Protein AF-A0A7S0AI93-F1 (afdb_monomer)

Sequence (235 aa):
GCPTPPTRGGGGIKTFVTVEIRLGNWVPNSTGWLLESADGRTIYAYRSTQAYGAEYLDRVVTETIAVDTDQSFRFVVLHDDALGFCCGWYGEGYYRVYQGRGTSGTVLVSGDGDFDTYTKEEVFSVGNPPPVPPAPTPIPPPVPPPGTPFISVVLELDFGPEHLAWGLKAADGTYVDYRPTNTFRDIPEGTITETVHLISDDDVLLPEYEFTMYNANGGWVGAYSVYMGAVNTGR

Radius of gyration: 21.51 Å; Cα contacts (8 Å, |Δi|>4): 501; chains: 1; bounding box: 49×47×72 Å

Mean predicted aligned error: 14.04 Å

Solvent-accessible surface area (backbone atoms only — not comparable to full-atom values): 13472 Å² total; per-residue (Å²): 131,83,81,77,76,80,77,75,77,77,76,66,65,69,41,40,35,13,42,38,37,32,31,9,60,77,58,25,43,28,38,20,34,39,35,26,36,61,84,70,83,46,76,71,47,76,40,56,30,72,68,28,51,79,91,36,46,63,30,76,48,76,48,70,43,74,40,67,54,44,41,49,30,32,40,35,42,36,26,78,48,47,52,35,46,12,54,87,93,34,40,87,11,28,38,38,32,16,46,30,77,49,83,85,38,57,75,67,47,72,50,68,18,65,36,91,34,42,61,50,79,49,77,44,67,41,79,76,44,70,78,76,70,77,78,72,73,82,69,76,75,77,80,74,61,92,82,62,55,32,33,26,43,37,37,38,38,38,100,38,29,32,26,39,22,38,38,34,22,38,77,89,67,50,71,77,45,73,42,56,58,52,71,37,54,90,52,74,65,42,79,49,75,47,78,47,77,53,86,74,64,101,56,98,61,83,74,60,66,50,77,46,81,42,52,51,89,68,58,50,80,52,54,74,48,79,40,83,38,88,75,87,77,80,129

Nearest PDB structures (foldseek):
  5fui-assembly1_A  TM=5.263E-01  e=9.604E-01  Zobellia galactanivorans
  1uyy-assembly2_B  TM=4.000E-01  e=8.148E-01  Cellvibrio mixtus
  8vlv-assembly1_B  TM=2.941E-01  e=8.148E-01  Homo sapiens
  8vly-assembly1_A  TM=2.635E-01  e=2.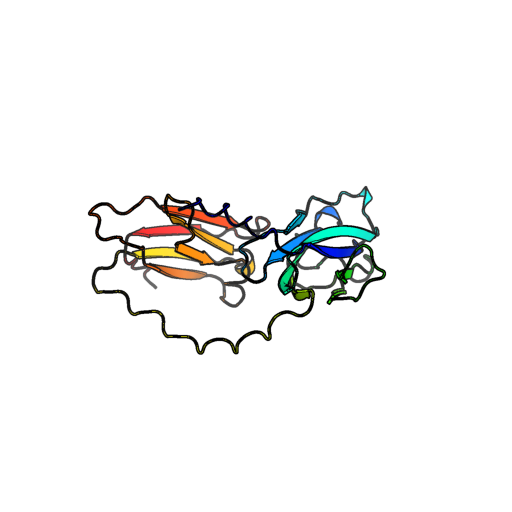721E+00  Homo sapiens

Foldseek 3Di:
DDDDPPDDDDPADKWKKKKKKFFWQPQQLQKWKWKAFPVRPGTQDTGASRNDDNVRHRHIDMDMTIDGAQGKMKMKMFGLALQFRDDDPGDWIKMWMATHPDDPHDTFDIDTRGGSGRMDMDMGHHHNHDPDPPDPPPDPPPDDPPPQKKKKKKKFFDPQQLQKKKFKAFPVRHTQDIDHRPNCVVPDGGIDIDIGGADDDVDPDRTDMDMDIGRHSVPTPIDIDMGIDDDCPDD

Structure (mmCIF, N/CA/C/O backbone):
data_AF-A0A7S0AI93-F1
#
_entry.id   AF-A0A7S0AI93-F1
#
loop_
_atom_site.group_PDB
_atom_site.id
_atom_site.type_symbol
_atom_site.label_atom_id
_atom_site.label_alt_id
_atom_site.label_comp_id
_atom_site.label_asym_id
_atom_site.label_entity_id
_atom_site.label_seq_id
_atom_site.pdbx_PDB_ins_code
_atom_site.Cartn_x
_atom_site.Cartn_y
_atom_site.Cartn_z
_atom_site.occupancy
_atom_site.B_iso_or_equiv
_atom_site.auth_seq_id
_atom_site.auth_comp_id
_atom_site.auth_asym_id
_atom_site.auth_atom_id
_atom_site.pdbx_PDB_model_num
ATOM 1 N N . GLY A 1 1 ? 4.505 -22.586 49.238 1.00 51.78 1 GLY A N 1
ATOM 2 C CA . GLY A 1 1 ? 4.299 -22.924 47.820 1.00 51.78 1 GLY A CA 1
ATOM 3 C C . GLY A 1 1 ? 5.493 -22.428 47.046 1.00 51.78 1 GLY A C 1
ATOM 4 O O . GLY A 1 1 ? 5.925 -21.313 47.307 1.00 51.78 1 GLY A O 1
ATOM 5 N N . CYS A 1 2 ? 6.072 -23.256 46.180 1.00 41.66 2 CYS A N 1
ATOM 6 C CA . CYS A 1 2 ? 7.130 -22.798 45.282 1.00 41.66 2 CYS A CA 1
ATOM 7 C C . CYS A 1 2 ? 6.541 -21.797 44.275 1.00 41.66 2 CYS A C 1
ATOM 9 O O . CYS A 1 2 ? 5.465 -22.074 43.742 1.00 41.66 2 CYS A O 1
ATOM 11 N N . PRO A 1 3 ? 7.201 -20.655 44.017 1.00 55.69 3 PRO A N 1
ATOM 12 C CA . PRO A 1 3 ? 6.777 -19.742 42.967 1.00 55.69 3 PRO A CA 1
ATOM 13 C C . PRO A 1 3 ? 6.914 -20.436 41.609 1.00 55.69 3 PRO A C 1
ATOM 15 O O . PRO A 1 3 ? 7.951 -21.026 41.298 1.00 55.69 3 PRO A O 1
ATOM 18 N N . THR A 1 4 ? 5.847 -20.396 40.819 1.00 52.09 4 THR A N 1
ATOM 19 C CA . THR A 1 4 ? 5.846 -20.845 39.428 1.00 52.09 4 THR A CA 1
ATOM 20 C C . THR A 1 4 ? 6.847 -20.001 38.633 1.00 52.09 4 THR A C 1
ATOM 22 O O . THR A 1 4 ? 6.853 -18.776 38.785 1.00 52.09 4 THR A O 1
ATOM 25 N N . PRO A 1 5 ? 7.701 -20.607 37.789 1.00 50.03 5 PRO A N 1
ATOM 26 C CA . PRO A 1 5 ? 8.577 -19.847 36.909 1.00 50.03 5 PRO A CA 1
ATOM 27 C C . PRO A 1 5 ? 7.741 -18.962 35.977 1.00 50.03 5 PRO A C 1
ATOM 29 O O . PRO A 1 5 ? 6.668 -19.397 35.548 1.00 50.03 5 PRO A O 1
ATOM 32 N N . PRO A 1 6 ? 8.214 -17.755 35.625 1.00 50.12 6 PRO A N 1
ATOM 33 C CA . PRO A 1 6 ? 7.542 -16.930 34.636 1.00 50.12 6 PRO A CA 1
ATOM 34 C C . PRO A 1 6 ? 7.449 -17.702 33.318 1.00 50.12 6 PRO A C 1
ATOM 36 O O . PRO A 1 6 ? 8.454 -18.181 32.784 1.00 50.12 6 PRO A O 1
ATOM 39 N N . THR A 1 7 ? 6.225 -17.839 32.812 1.00 50.22 7 THR A N 1
ATOM 40 C CA . THR A 1 7 ? 5.941 -18.378 31.486 1.00 50.22 7 THR A CA 1
ATOM 41 C C . THR A 1 7 ? 6.748 -17.567 30.483 1.00 50.22 7 THR A C 1
ATOM 43 O O . THR A 1 7 ? 6.547 -16.362 30.337 1.00 50.22 7 THR A O 1
ATOM 46 N N . ARG A 1 8 ? 7.720 -18.214 29.839 1.00 44.16 8 ARG A N 1
ATOM 47 C CA . ARG A 1 8 ? 8.534 -17.621 28.779 1.00 44.16 8 ARG A CA 1
ATOM 48 C C . ARG A 1 8 ? 7.559 -17.135 27.705 1.00 44.16 8 ARG A C 1
ATOM 50 O O . ARG A 1 8 ? 6.921 -17.968 27.066 1.00 44.16 8 ARG A O 1
ATOM 57 N N . GLY A 1 9 ? 7.399 -15.816 27.572 1.00 43.38 9 GLY A N 1
ATOM 58 C CA . GLY A 1 9 ? 6.588 -15.208 26.520 1.00 43.38 9 GLY A CA 1
ATOM 59 C C . GLY A 1 9 ? 6.989 -15.832 25.191 1.00 43.38 9 GLY A C 1
ATOM 60 O O . GLY A 1 9 ? 8.170 -15.817 24.837 1.00 43.38 9 GLY A O 1
ATOM 61 N N . GLY A 1 10 ? 6.032 -16.497 24.548 1.00 45.47 10 GLY A N 1
ATOM 62 C CA . GLY A 1 10 ? 6.256 -17.257 23.332 1.00 45.47 10 GLY A CA 1
ATOM 63 C C . GLY A 1 10 ? 6.762 -16.327 22.244 1.00 45.47 10 GLY A C 1
ATOM 64 O O . GLY A 1 10 ? 5.982 -15.603 21.638 1.00 45.47 10 GLY A O 1
ATOM 65 N N . GLY A 1 11 ? 8.071 -16.348 21.996 1.00 52.56 11 GLY A N 1
ATOM 66 C CA . GLY A 1 11 ? 8.592 -15.924 20.709 1.00 52.56 11 GLY A CA 1
ATOM 67 C C . GLY A 1 11 ? 7.966 -16.855 19.686 1.00 52.56 11 GLY A C 1
ATOM 68 O O . GLY A 1 11 ? 8.295 -18.043 19.681 1.00 52.56 11 GLY A O 1
ATOM 69 N N . GLY A 1 12 ? 7.006 -16.337 18.917 1.00 63.78 12 GLY A N 1
ATOM 70 C CA . GLY A 1 12 ? 6.346 -17.076 17.850 1.00 63.78 12 GLY A CA 1
ATOM 71 C C . GLY A 1 12 ? 7.384 -17.777 16.979 1.00 63.78 12 GLY A C 1
ATOM 72 O O . GLY A 1 12 ? 8.513 -17.298 16.820 1.00 63.78 12 GLY A O 1
ATOM 73 N N . ILE A 1 13 ? 7.035 -18.955 16.466 1.00 68.31 13 ILE A N 1
ATOM 74 C CA . ILE A 1 13 ? 7.898 -19.654 15.518 1.00 68.31 13 ILE A CA 1
ATOM 75 C C . ILE A 1 13 ? 8.083 -18.715 14.325 1.00 68.31 13 ILE A C 1
ATOM 77 O O . ILE A 1 13 ? 7.130 -18.399 13.616 1.00 68.31 13 ILE A O 1
ATOM 81 N N . LYS A 1 14 ? 9.315 -18.243 14.132 1.00 84.19 14 LYS A N 1
ATOM 82 C CA . LYS A 1 14 ? 9.655 -17.380 13.006 1.00 84.19 14 LYS A CA 1
ATOM 83 C C . LYS A 1 14 ? 9.894 -18.234 11.772 1.00 84.19 14 LYS A C 1
ATOM 85 O O . LYS A 1 14 ? 10.643 -19.211 11.818 1.00 84.19 14 LYS A O 1
ATOM 90 N N . THR A 1 15 ? 9.293 -17.827 10.670 1.00 92.50 15 THR A N 1
ATOM 91 C CA . THR A 1 15 ? 9.559 -18.342 9.328 1.00 92.50 15 THR A CA 1
ATOM 92 C C . THR A 1 15 ? 10.155 -17.226 8.467 1.00 92.50 15 THR A C 1
ATOM 94 O O . THR A 1 15 ? 10.467 -16.144 8.967 1.00 92.50 15 THR A O 1
ATOM 97 N N . PHE A 1 16 ? 10.383 -17.497 7.185 1.00 95.12 16 PHE A N 1
ATOM 98 C CA . PHE A 1 16 ? 10.926 -16.525 6.243 1.00 95.12 16 PHE A CA 1
ATOM 99 C C . PHE A 1 16 ? 9.998 -16.349 5.054 1.00 95.12 16 PHE A C 1
ATOM 101 O O . PHE A 1 16 ? 9.390 -17.308 4.580 1.00 95.12 16 PHE A O 1
ATOM 108 N N . VAL A 1 17 ? 9.950 -15.123 4.560 1.00 97.06 17 VAL A N 1
ATOM 109 C CA . VAL A 1 17 ? 9.379 -14.759 3.270 1.00 97.06 17 VAL A CA 1
ATOM 110 C C . VAL A 1 17 ? 10.478 -14.083 2.466 1.00 97.06 17 VAL A C 1
ATOM 112 O O . VAL A 1 17 ? 11.281 -13.339 3.023 1.00 97.06 17 VAL A O 1
ATOM 115 N N . THR A 1 18 ? 10.539 -14.347 1.167 1.00 98.31 18 THR A N 1
ATOM 116 C CA . THR A 1 18 ? 11.475 -13.679 0.264 1.00 98.31 18 THR A CA 1
ATOM 117 C C . THR A 1 18 ? 10.713 -12.877 -0.776 1.00 98.31 18 THR A C 1
ATOM 119 O O . THR A 1 18 ? 9.924 -13.442 -1.524 1.00 98.31 18 THR A O 1
ATOM 122 N N . VAL A 1 19 ? 10.956 -11.573 -0.825 1.00 98.25 19 VAL A N 1
ATOM 123 C CA . VAL A 1 19 ? 10.444 -10.661 -1.850 1.00 98.25 19 VAL A CA 1
ATOM 124 C C . VAL A 1 19 ? 11.465 -10.598 -2.982 1.00 98.25 19 VAL A C 1
ATOM 126 O O . VAL A 1 19 ? 12.651 -10.397 -2.734 1.00 98.25 19 VAL A O 1
ATOM 129 N N . GLU A 1 20 ? 11.015 -10.778 -4.216 1.00 97.94 20 GLU A N 1
ATOM 130 C CA . GLU A 1 20 ? 11.776 -10.588 -5.449 1.00 97.94 20 GLU A CA 1
ATOM 131 C C . GLU A 1 20 ? 11.070 -9.523 -6.285 1.00 97.94 20 GLU A C 1
ATOM 133 O O . GLU A 1 20 ? 9.896 -9.682 -6.608 1.00 97.94 20 GLU A O 1
ATOM 138 N N . ILE A 1 21 ? 11.772 -8.456 -6.653 1.00 95.69 21 ILE A N 1
ATOM 139 C CA . ILE A 1 21 ? 11.240 -7.410 -7.530 1.00 95.69 21 ILE A CA 1
ATOM 140 C C . ILE A 1 21 ? 12.229 -7.185 -8.661 1.00 95.69 21 ILE A C 1
ATOM 142 O O . ILE A 1 21 ? 13.397 -6.889 -8.415 1.00 95.69 21 ILE A O 1
ATOM 146 N N . ARG A 1 22 ? 11.765 -7.316 -9.902 1.00 94.19 22 ARG A N 1
ATOM 147 C CA . ARG A 1 22 ? 12.485 -6.826 -11.073 1.00 94.19 22 ARG A CA 1
ATOM 148 C C . ARG A 1 22 ? 12.052 -5.396 -11.337 1.00 94.19 22 ARG A C 1
ATOM 150 O O . ARG A 1 22 ? 10.895 -5.159 -11.658 1.00 94.19 22 ARG A O 1
ATOM 157 N N . LEU A 1 23 ? 12.986 -4.471 -11.196 1.00 91.75 23 LEU A N 1
ATOM 158 C CA . LEU A 1 23 ? 12.766 -3.054 -11.448 1.00 91.75 23 LEU A CA 1
ATOM 159 C C . LEU A 1 23 ? 12.821 -2.778 -12.954 1.00 91.75 23 LEU A C 1
ATOM 161 O O . LEU A 1 23 ? 13.576 -3.431 -13.675 1.00 91.75 23 LEU A O 1
ATOM 165 N N . GLY A 1 24 ? 12.029 -1.814 -13.425 1.00 85.69 24 GLY A N 1
ATOM 166 C CA . GLY A 1 24 ? 12.037 -1.375 -14.820 1.00 85.69 24 GLY A CA 1
ATOM 167 C C . GLY A 1 24 ? 13.325 -0.646 -15.228 1.00 85.69 24 GLY A C 1
ATOM 168 O O . GLY A 1 24 ? 14.246 -0.437 -14.433 1.00 85.69 24 GLY A O 1
ATOM 169 N N . ASN A 1 25 ? 13.395 -0.233 -16.495 1.00 84.25 25 ASN A N 1
ATOM 170 C CA . ASN A 1 25 ? 14.555 0.458 -17.073 1.00 84.25 25 ASN A CA 1
ATOM 171 C C . ASN A 1 25 ? 14.410 1.994 -17.136 1.00 84.25 25 ASN A C 1
ATOM 173 O O . ASN A 1 25 ? 15.213 2.647 -17.805 1.00 84.25 25 ASN A O 1
ATOM 177 N N . TRP A 1 26 ? 13.395 2.561 -16.477 1.00 80.50 26 TRP A N 1
ATOM 178 C CA . TRP A 1 26 ? 13.055 3.982 -16.590 1.00 80.50 26 TRP A CA 1
ATOM 179 C C . TRP A 1 26 ? 13.279 4.749 -15.282 1.00 80.50 26 TRP A C 1
ATOM 181 O O . TRP A 1 26 ? 14.074 5.686 -15.262 1.00 80.50 26 TRP A O 1
ATOM 191 N N . VAL A 1 27 ? 12.648 4.325 -14.183 1.00 83.75 27 VAL A N 1
ATOM 192 C CA . VAL A 1 27 ? 12.674 5.047 -12.896 1.00 83.75 27 VAL A CA 1
ATOM 193 C C . VAL A 1 27 ? 12.623 4.085 -11.696 1.00 83.75 27 VAL A C 1
ATOM 195 O O . VAL A 1 27 ? 11.623 3.984 -10.998 1.00 83.75 27 VAL A O 1
ATOM 198 N N . PRO A 1 28 ? 13.698 3.335 -11.398 1.00 88.50 28 PRO A N 1
ATOM 199 C CA . PRO A 1 28 ? 13.710 2.440 -10.238 1.00 88.50 28 PRO A CA 1
ATOM 200 C C . PRO A 1 28 ? 13.469 3.198 -8.922 1.00 88.50 28 PRO A C 1
ATOM 202 O O . PRO A 1 28 ? 12.884 2.638 -8.000 1.00 88.50 28 PRO A O 1
ATOM 205 N N . ASN A 1 29 ? 13.836 4.485 -8.861 1.00 88.31 29 ASN A N 1
ATOM 206 C CA . ASN A 1 29 ? 13.685 5.365 -7.694 1.00 88.31 29 ASN A CA 1
ATOM 207 C C . ASN A 1 29 ? 12.252 5.853 -7.462 1.00 88.31 29 ASN A C 1
ATOM 209 O O . ASN A 1 29 ? 12.036 6.721 -6.612 1.00 88.31 29 ASN A O 1
ATOM 213 N N . SER A 1 30 ? 11.326 5.328 -8.253 1.00 89.19 30 SER A N 1
ATOM 214 C CA . SER A 1 30 ? 9.892 5.455 -8.088 1.00 89.19 30 SER A CA 1
ATOM 215 C C . SER A 1 30 ? 9.299 4.221 -7.424 1.00 89.19 30 SER A C 1
ATOM 217 O O . SER A 1 30 ? 8.203 4.293 -6.888 1.00 89.19 30 SER A O 1
ATOM 219 N N . THR A 1 31 ? 10.010 3.087 -7.412 1.00 91.56 31 THR A N 1
ATOM 220 C CA . THR A 1 31 ? 9.495 1.818 -6.895 1.00 91.56 31 THR A CA 1
ATOM 221 C C . THR A 1 31 ? 9.799 1.650 -5.411 1.00 91.56 31 THR A C 1
ATOM 223 O O . THR A 1 31 ? 10.944 1.721 -4.975 1.00 91.56 31 THR A O 1
ATOM 226 N N . GLY A 1 32 ? 8.773 1.357 -4.622 1.00 93.12 32 GLY A N 1
ATOM 227 C CA . GLY A 1 32 ? 8.889 0.968 -3.220 1.00 93.12 32 GLY A CA 1
ATOM 228 C C . GLY A 1 32 ? 8.056 -0.274 -2.937 1.00 93.12 32 GLY A C 1
ATOM 229 O O . GLY A 1 32 ? 7.339 -0.767 -3.801 1.00 93.12 32 GLY A O 1
ATOM 230 N N . TRP A 1 33 ? 8.134 -0.796 -1.721 1.00 95.88 33 TRP A N 1
ATOM 231 C CA . TRP A 1 33 ? 7.230 -1.853 -1.275 1.00 95.88 33 TRP A CA 1
ATOM 232 C C . TRP A 1 33 ? 7.193 -1.949 0.243 1.00 95.88 33 TRP A C 1
ATOM 234 O O . TRP A 1 33 ? 8.112 -1.519 0.946 1.00 95.88 33 TRP A O 1
ATOM 244 N N . LEU A 1 34 ? 6.136 -2.562 0.759 1.00 94.56 34 LEU A N 1
ATOM 245 C CA . LEU A 1 34 ? 6.000 -2.883 2.170 1.00 94.56 34 LEU A CA 1
ATOM 246 C C . LEU A 1 34 ? 5.464 -4.303 2.349 1.00 94.56 34 LEU A C 1
ATOM 248 O O . LEU A 1 34 ? 4.702 -4.816 1.529 1.00 94.56 34 LEU A O 1
ATOM 252 N N . LEU A 1 35 ? 5.879 -4.932 3.442 1.00 95.94 35 LEU A N 1
ATOM 253 C CA . LEU A 1 35 ? 5.350 -6.204 3.908 1.00 95.94 35 LEU A CA 1
ATOM 254 C C . LEU A 1 35 ? 4.900 -6.041 5.355 1.00 95.94 35 LEU A C 1
ATOM 256 O O . LEU A 1 35 ? 5.709 -5.732 6.234 1.00 95.94 35 LEU A O 1
ATOM 260 N N . GLU A 1 36 ? 3.625 -6.297 5.605 1.00 92.12 36 GLU A N 1
ATOM 261 C CA . GLU A 1 36 ? 3.012 -6.150 6.921 1.00 92.12 36 GLU A CA 1
ATOM 262 C C . GLU A 1 36 ? 2.028 -7.280 7.234 1.00 92.12 36 GLU A C 1
ATOM 264 O O . GLU A 1 36 ? 1.642 -8.062 6.361 1.00 92.12 36 GLU A O 1
ATOM 269 N N . SER A 1 37 ? 1.626 -7.389 8.499 1.00 90.25 37 SER A N 1
ATOM 270 C CA . SER A 1 37 ? 0.517 -8.251 8.898 1.00 90.25 37 SER A CA 1
ATOM 271 C C . SER A 1 37 ? -0.785 -7.795 8.234 1.00 90.25 37 SER A C 1
ATOM 273 O O . SER A 1 37 ? -1.014 -6.605 8.042 1.00 90.25 37 SER A O 1
ATOM 275 N N . ALA A 1 38 ? -1.682 -8.730 7.910 1.00 88.31 38 ALA A N 1
ATOM 276 C CA . ALA A 1 38 ? -2.944 -8.407 7.233 1.00 88.31 38 ALA A CA 1
ATOM 277 C C . ALA A 1 38 ? -3.864 -7.462 8.037 1.00 88.31 38 ALA A C 1
ATOM 279 O O . ALA A 1 38 ? -4.732 -6.816 7.458 1.00 88.31 38 ALA A O 1
ATOM 280 N N . ASP A 1 39 ? -3.678 -7.365 9.356 1.00 82.31 39 ASP A N 1
ATOM 281 C CA . ASP A 1 39 ? -4.379 -6.409 10.222 1.00 82.31 39 ASP A CA 1
ATOM 282 C C . ASP A 1 39 ? -3.714 -5.017 10.277 1.00 82.31 39 ASP A C 1
ATOM 284 O O . ASP A 1 39 ? -4.204 -4.138 10.984 1.00 82.31 39 ASP A O 1
ATOM 288 N N . GLY A 1 40 ? -2.599 -4.811 9.565 1.00 80.62 40 GLY A N 1
ATOM 289 C CA . GLY A 1 40 ? -1.845 -3.555 9.516 1.00 80.62 40 GLY A CA 1
ATOM 290 C C . GLY A 1 40 ? -1.121 -3.186 10.813 1.00 80.62 40 GLY A C 1
ATOM 291 O O . GLY A 1 40 ? -0.645 -2.063 10.951 1.00 80.62 40 GLY A O 1
ATOM 292 N N . ARG A 1 41 ? -1.049 -4.089 11.801 1.00 79.69 41 ARG A N 1
ATOM 293 C CA . ARG A 1 41 ? -0.457 -3.777 13.114 1.00 79.69 41 ARG A CA 1
ATOM 294 C C . ARG A 1 41 ? 1.059 -3.920 13.161 1.00 79.69 41 ARG A C 1
ATOM 296 O O . ARG A 1 41 ? 1.695 -3.293 14.005 1.00 79.69 41 ARG A O 1
ATOM 303 N N . THR A 1 42 ? 1.636 -4.759 12.303 1.00 80.69 42 THR A N 1
ATOM 304 C CA . THR A 1 42 ? 3.071 -5.066 12.304 1.00 80.69 42 THR A CA 1
ATOM 305 C C . THR A 1 42 ? 3.651 -4.911 10.909 1.00 80.69 42 THR A C 1
ATOM 307 O O . THR A 1 42 ? 3.320 -5.683 10.015 1.00 80.69 42 THR A O 1
ATOM 310 N N . ILE A 1 43 ? 4.579 -3.969 10.739 1.00 84.62 43 ILE A N 1
ATOM 311 C CA . ILE A 1 43 ? 5.382 -3.834 9.518 1.00 84.62 43 ILE A CA 1
ATOM 312 C C . ILE A 1 43 ? 6.651 -4.670 9.689 1.00 84.62 43 ILE A C 1
ATOM 314 O O . ILE A 1 43 ? 7.466 -4.400 10.572 1.00 84.62 43 ILE A O 1
ATOM 318 N N . TYR A 1 44 ? 6.829 -5.681 8.842 1.00 87.69 44 TYR A N 1
ATOM 319 C CA . TYR A 1 44 ? 8.004 -6.556 8.870 1.00 87.69 44 TYR A CA 1
ATOM 320 C C . TYR A 1 44 ? 9.149 -5.998 8.027 1.00 87.69 44 TYR A C 1
ATOM 322 O O . TYR A 1 44 ? 10.316 -6.156 8.387 1.00 87.69 44 TYR A O 1
ATOM 330 N N . ALA A 1 45 ? 8.826 -5.345 6.911 1.00 90.81 45 ALA A N 1
ATOM 331 C CA . ALA A 1 45 ? 9.797 -4.657 6.074 1.00 90.81 45 ALA A CA 1
ATOM 332 C C . ALA A 1 45 ? 9.143 -3.532 5.271 1.00 90.81 45 ALA A C 1
ATOM 334 O O . ALA A 1 45 ? 7.971 -3.602 4.909 1.00 90.81 45 ALA A O 1
ATOM 335 N N . TYR A 1 46 ? 9.937 -2.505 4.982 1.00 89.06 46 TYR A N 1
ATOM 336 C CA . TYR A 1 46 ? 9.537 -1.361 4.176 1.00 89.06 46 TYR A CA 1
ATOM 337 C C . TYR A 1 46 ? 10.722 -0.845 3.363 1.00 89.06 46 TYR A C 1
ATOM 339 O O . TYR A 1 46 ? 11.844 -0.728 3.872 1.00 89.06 46 TYR A O 1
ATOM 347 N N . ARG A 1 47 ? 10.462 -0.521 2.101 1.00 94.12 47 ARG A N 1
ATOM 348 C CA . ARG A 1 47 ? 11.346 0.203 1.193 1.00 94.12 47 ARG A CA 1
ATOM 349 C C . ARG A 1 47 ? 10.542 1.346 0.589 1.00 94.12 47 ARG A C 1
ATOM 351 O O . ARG A 1 47 ? 9.514 1.111 -0.039 1.00 94.12 47 ARG A O 1
ATOM 358 N N . SER A 1 48 ? 11.001 2.575 0.807 1.00 87.50 48 SER A N 1
ATOM 359 C CA . SER A 1 48 ? 10.387 3.751 0.189 1.00 87.50 48 SER A CA 1
ATOM 360 C C . SER A 1 48 ? 10.595 3.738 -1.323 1.00 87.50 48 SER A C 1
ATOM 362 O O . SER A 1 48 ? 11.478 3.043 -1.821 1.00 87.50 48 SER A O 1
ATOM 364 N N . THR A 1 49 ? 9.829 4.552 -2.046 1.00 84.94 49 THR A N 1
ATOM 365 C CA . THR A 1 49 ? 9.989 4.731 -3.497 1.00 84.94 49 THR A CA 1
ATOM 366 C C . THR A 1 49 ? 11.412 5.156 -3.876 1.00 84.94 49 THR A C 1
ATOM 368 O O . THR A 1 49 ? 11.965 4.685 -4.854 1.00 84.94 49 THR A O 1
ATOM 371 N N . GLN A 1 50 ? 12.099 5.899 -3.006 1.00 87.31 50 GLN A N 1
ATOM 372 C CA . GLN A 1 50 ? 13.488 6.339 -3.197 1.00 87.31 50 GLN A CA 1
ATOM 373 C C . GLN A 1 50 ? 14.556 5.287 -2.837 1.00 87.31 50 GLN A C 1
ATOM 375 O O . GLN A 1 50 ? 15.747 5.601 -2.825 1.00 87.31 50 GLN A O 1
ATOM 380 N N . ALA A 1 51 ? 14.168 4.055 -2.493 1.00 86.19 51 ALA A N 1
ATOM 381 C CA . ALA A 1 51 ? 15.112 3.028 -2.051 1.00 86.19 51 ALA A CA 1
ATOM 382 C C . ALA A 1 51 ? 16.044 2.530 -3.169 1.00 86.19 51 ALA A C 1
ATOM 384 O O . ALA A 1 51 ? 17.125 2.018 -2.867 1.00 86.19 51 ALA A O 1
ATOM 385 N N . TYR A 1 52 ? 15.645 2.668 -4.436 1.00 93.69 52 TYR A N 1
ATOM 386 C CA . TYR A 1 52 ? 16.374 2.112 -5.575 1.00 93.69 52 TYR A CA 1
ATOM 387 C C . TYR A 1 52 ? 16.862 3.206 -6.521 1.00 93.69 52 TYR A C 1
ATOM 389 O O . TYR A 1 52 ? 16.111 3.729 -7.328 1.00 93.69 52 TYR A O 1
ATOM 397 N N . GLY A 1 53 ? 18.146 3.554 -6.450 1.00 91.69 53 GLY A N 1
ATOM 398 C CA . GLY A 1 53 ? 18.753 4.510 -7.377 1.00 91.69 53 GLY A CA 1
ATOM 399 C C . GLY A 1 53 ? 18.897 3.981 -8.811 1.00 91.69 53 GLY A C 1
ATOM 400 O O . GLY A 1 53 ? 18.575 2.833 -9.124 1.00 91.69 53 GLY A O 1
ATOM 401 N N . ALA A 1 54 ? 19.438 4.818 -9.699 1.00 91.00 54 ALA A N 1
ATOM 402 C CA . ALA A 1 54 ? 19.665 4.480 -11.109 1.00 91.00 54 ALA A CA 1
ATOM 403 C C . ALA A 1 54 ? 20.571 3.245 -11.313 1.00 91.00 54 ALA A C 1
ATOM 405 O O . ALA A 1 54 ? 20.516 2.588 -12.349 1.00 91.00 54 ALA A O 1
ATOM 406 N N . GLU A 1 55 ? 21.390 2.877 -10.329 1.00 93.88 55 GLU A N 1
ATOM 407 C CA . GLU A 1 55 ? 22.189 1.650 -10.340 1.00 93.88 55 GLU A CA 1
ATOM 408 C C . GLU A 1 55 ? 21.349 0.356 -10.341 1.00 93.88 55 GLU A C 1
ATOM 410 O O . GLU A 1 55 ? 21.870 -0.718 -10.662 1.00 93.88 55 GLU A O 1
ATOM 415 N N . TYR A 1 56 ? 20.052 0.460 -10.031 1.00 93.38 56 TYR A N 1
ATOM 416 C CA . TYR A 1 56 ? 19.092 -0.642 -10.008 1.00 93.38 56 TYR A CA 1
ATOM 417 C C . TYR A 1 56 ? 18.243 -0.777 -11.286 1.00 93.38 56 TYR A C 1
ATOM 419 O O . TYR A 1 56 ? 17.345 -1.617 -11.330 1.00 93.38 56 TYR A O 1
ATOM 427 N N . LEU A 1 57 ? 18.529 -0.003 -12.338 1.00 90.00 57 LEU A N 1
ATOM 428 C CA . LEU A 1 57 ? 17.849 -0.123 -13.634 1.00 90.00 57 LEU A CA 1
ATOM 429 C C . LEU A 1 57 ? 17.918 -1.559 -14.187 1.00 90.00 57 LEU A C 1
ATOM 431 O O . LEU A 1 57 ? 19.008 -2.125 -14.301 1.00 90.00 57 LEU A O 1
ATOM 435 N N . ASP A 1 58 ? 16.757 -2.132 -14.531 1.00 88.69 58 ASP A N 1
ATOM 436 C CA . ASP A 1 58 ? 16.592 -3.522 -15.007 1.00 88.69 58 ASP A CA 1
ATOM 437 C C . ASP A 1 58 ? 17.262 -4.576 -14.097 1.00 88.69 58 ASP A C 1
ATOM 439 O O . ASP A 1 58 ? 17.745 -5.624 -14.539 1.00 88.69 58 ASP A O 1
ATOM 443 N N . ARG A 1 59 ? 17.342 -4.295 -12.789 1.00 93.69 59 ARG A N 1
ATOM 444 C CA . ARG A 1 59 ? 17.864 -5.238 -11.795 1.00 93.69 59 ARG A CA 1
ATOM 445 C C . ARG A 1 59 ? 16.741 -5.987 -11.107 1.00 93.69 59 ARG A C 1
ATOM 447 O O . ARG A 1 59 ? 15.675 -5.452 -10.823 1.00 93.69 59 ARG A O 1
ATOM 454 N N . VAL A 1 60 ? 17.048 -7.232 -10.760 1.00 95.62 60 VAL A N 1
ATOM 455 C CA . VAL A 1 60 ? 16.267 -8.005 -9.801 1.00 95.62 60 VAL A CA 1
ATOM 456 C C . VAL A 1 60 ? 16.843 -7.763 -8.412 1.00 95.62 60 VAL A C 1
ATOM 458 O O . VAL A 1 60 ? 18.027 -8.008 -8.172 1.00 95.62 60 VAL A O 1
ATOM 461 N N . VAL A 1 61 ? 16.004 -7.282 -7.505 1.00 96.50 61 VAL A N 1
ATOM 462 C CA . VAL A 1 61 ? 16.292 -7.150 -6.080 1.00 96.50 61 VAL A CA 1
ATOM 463 C C . VAL A 1 61 ? 15.609 -8.294 -5.350 1.00 96.50 61 VAL A C 1
ATOM 465 O O . VAL A 1 61 ? 14.454 -8.615 -5.621 1.00 96.50 61 VAL A O 1
ATOM 468 N N . THR A 1 62 ? 16.320 -8.913 -4.413 1.00 97.88 62 THR A N 1
ATOM 469 C CA . THR A 1 62 ? 15.774 -9.978 -3.573 1.00 97.88 62 THR A CA 1
ATOM 470 C C . THR A 1 62 ? 16.053 -9.680 -2.112 1.00 97.88 62 THR A C 1
ATOM 472 O O . THR A 1 62 ? 17.193 -9.404 -1.740 1.00 97.88 62 THR A O 1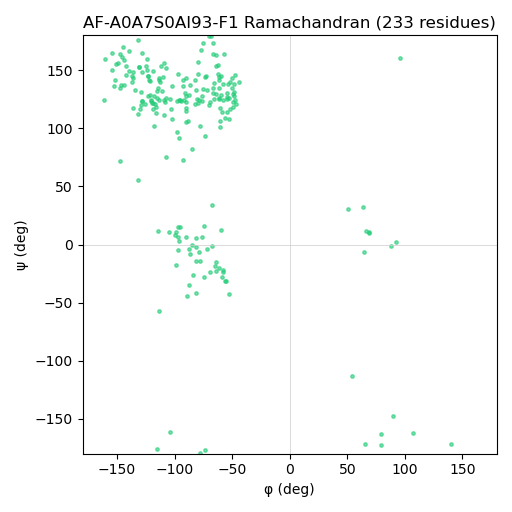
ATOM 475 N N . GLU A 1 63 ? 15.029 -9.779 -1.272 1.00 97.75 63 GLU A N 1
ATOM 476 C CA . GLU A 1 63 ? 15.145 -9.574 0.165 1.00 97.75 63 GLU A CA 1
ATOM 477 C C . GLU A 1 63 ? 14.419 -10.672 0.932 1.00 97.75 63 GLU A C 1
ATOM 479 O O . GLU A 1 63 ? 13.281 -11.006 0.624 1.00 97.75 63 GLU A O 1
ATOM 484 N N . THR A 1 64 ? 15.073 -11.231 1.950 1.00 97.38 64 THR A N 1
ATOM 485 C CA . THR A 1 64 ? 14.490 -12.256 2.819 1.00 97.38 64 THR A CA 1
ATOM 486 C C . THR A 1 64 ? 14.194 -11.677 4.196 1.00 97.38 64 THR A C 1
ATOM 488 O O . THR A 1 64 ? 15.099 -11.232 4.901 1.00 97.38 64 THR A O 1
ATOM 491 N N . ILE A 1 65 ? 12.933 -11.761 4.602 1.00 95.94 65 ILE A N 1
ATOM 492 C CA . ILE A 1 65 ? 12.372 -11.164 5.808 1.00 95.94 65 ILE A CA 1
ATOM 493 C C . ILE A 1 65 ? 11.937 -12.279 6.758 1.00 95.94 65 ILE A C 1
ATOM 495 O O . ILE A 1 65 ? 11.321 -13.259 6.339 1.00 95.94 65 ILE A O 1
ATOM 499 N N . ALA A 1 66 ? 12.274 -12.149 8.041 1.00 94.69 66 ALA A N 1
ATOM 500 C CA . ALA A 1 66 ? 11.741 -13.032 9.073 1.00 94.69 66 ALA A CA 1
ATOM 501 C C . ALA A 1 66 ? 10.333 -12.567 9.458 1.00 94.69 66 ALA A C 1
ATOM 503 O O . ALA A 1 66 ? 10.167 -11.416 9.857 1.00 94.69 66 ALA A O 1
ATOM 504 N N . VAL A 1 67 ? 9.354 -13.462 9.379 1.00 93.19 67 VAL A N 1
ATOM 505 C CA . VAL A 1 67 ? 7.952 -13.186 9.718 1.00 93.19 67 VAL A CA 1
ATOM 506 C C . VAL A 1 67 ? 7.426 -14.225 10.702 1.00 93.19 67 VAL A C 1
ATOM 508 O O . VAL A 1 67 ? 8.043 -15.279 10.888 1.00 93.19 67 VAL A O 1
ATOM 511 N N . ASP A 1 68 ? 6.299 -13.941 11.344 1.00 89.38 68 ASP A N 1
ATOM 512 C CA . ASP A 1 68 ? 5.632 -14.921 12.198 1.00 89.38 68 ASP A CA 1
ATOM 513 C C . ASP A 1 68 ? 4.957 -16.007 11.341 1.00 89.38 68 ASP A C 1
ATOM 515 O O . ASP A 1 68 ? 4.518 -15.760 10.220 1.00 89.38 68 ASP A O 1
ATOM 519 N N . THR A 1 69 ? 4.940 -17.254 11.810 1.00 85.75 69 THR A N 1
ATOM 520 C CA . THR A 1 69 ? 4.242 -18.337 11.097 1.00 85.75 69 THR A CA 1
ATOM 521 C C . THR A 1 69 ? 2.734 -18.298 11.357 1.00 85.75 69 THR A C 1
ATOM 523 O O . THR A 1 69 ? 2.293 -17.796 12.388 1.00 85.75 69 THR A O 1
ATOM 526 N N . ASP A 1 70 ? 1.954 -18.889 10.449 1.00 83.44 70 ASP A N 1
ATOM 527 C CA . ASP A 1 70 ? 0.508 -19.128 10.578 1.00 83.44 70 ASP A CA 1
ATOM 528 C C . ASP A 1 70 ? -0.346 -17.849 10.660 1.00 83.44 70 ASP A C 1
ATOM 530 O O . ASP A 1 70 ? -1.410 -17.822 11.283 1.00 83.44 70 ASP A O 1
ATOM 534 N N . GLN A 1 71 ? 0.105 -16.793 9.978 1.00 86.38 71 GLN A N 1
ATOM 535 C CA . GLN A 1 71 ? -0.589 -15.514 9.846 1.00 86.38 71 GLN A CA 1
ATOM 536 C C . GLN A 1 71 ? -0.797 -15.144 8.367 1.00 86.38 71 GLN A C 1
ATOM 538 O O . GLN A 1 71 ? -0.116 -15.651 7.468 1.00 86.38 71 GLN A O 1
ATOM 543 N N . SER A 1 72 ? -1.759 -14.253 8.122 1.00 93.00 72 SER A N 1
ATOM 544 C CA . SER A 1 72 ? -1.931 -13.570 6.840 1.00 93.00 72 SER A CA 1
ATOM 545 C C . SER A 1 72 ? -1.144 -12.262 6.794 1.00 93.00 72 SER A C 1
ATOM 547 O O . SER A 1 72 ? -1.074 -11.521 7.775 1.00 93.00 72 SER A O 1
ATOM 549 N N . PHE A 1 73 ? -0.606 -11.964 5.624 1.00 94.88 73 PHE A N 1
ATOM 550 C CA . PHE A 1 73 ? 0.230 -10.816 5.325 1.00 94.88 73 PHE A CA 1
ATOM 551 C C . PHE A 1 73 ? -0.363 -10.028 4.171 1.00 94.88 73 PHE A C 1
ATOM 553 O O . PHE A 1 73 ? -1.040 -10.588 3.308 1.00 94.88 73 PHE A O 1
ATOM 560 N N . ARG A 1 74 ? -0.058 -8.736 4.153 1.00 95.81 74 ARG A N 1
ATOM 561 C CA . ARG A 1 74 ? -0.311 -7.843 3.031 1.00 95.81 74 ARG A CA 1
ATOM 562 C C . ARG A 1 74 ? 1.033 -7.398 2.470 1.00 95.81 74 ARG A C 1
ATOM 564 O O . ARG A 1 74 ? 1.887 -6.899 3.204 1.00 95.81 74 ARG A O 1
ATOM 571 N N . PHE A 1 75 ? 1.224 -7.622 1.178 1.00 97.31 75 PHE A N 1
ATOM 572 C CA . PHE A 1 75 ? 2.346 -7.088 0.423 1.00 97.31 75 PHE A CA 1
ATOM 573 C C . PHE A 1 75 ? 1.832 -5.992 -0.495 1.00 97.31 75 PHE A C 1
ATOM 575 O O . PHE A 1 75 ? 0.887 -6.210 -1.249 1.00 97.31 75 PHE A O 1
ATOM 582 N N . VAL A 1 76 ? 2.447 -4.820 -0.401 1.00 93.56 76 VAL A N 1
ATOM 583 C CA . VAL A 1 76 ? 2.081 -3.658 -1.206 1.00 93.56 76 VAL A CA 1
ATOM 584 C C . VAL A 1 76 ? 3.295 -3.244 -2.002 1.00 93.56 76 VAL A C 1
ATOM 586 O O . VAL A 1 76 ? 4.346 -2.977 -1.421 1.00 93.56 76 VAL A O 1
ATOM 589 N N . VAL A 1 77 ? 3.147 -3.170 -3.317 1.00 93.69 77 VAL A N 1
ATOM 590 C CA . VAL A 1 77 ? 4.117 -2.509 -4.182 1.00 93.69 77 VAL A CA 1
ATOM 591 C C . VAL A 1 77 ? 3.680 -1.069 -4.379 1.00 93.69 77 VAL A C 1
ATOM 593 O O . VAL A 1 77 ? 2.495 -0.796 -4.551 1.00 93.69 77 VAL A O 1
ATOM 596 N N . LEU A 1 78 ? 4.641 -0.158 -4.304 1.00 87.94 78 LEU A N 1
ATOM 597 C CA . LEU A 1 78 ? 4.459 1.281 -4.413 1.00 87.94 78 LEU A CA 1
ATOM 598 C C . LEU A 1 78 ? 5.150 1.762 -5.688 1.00 87.94 78 LEU A C 1
ATOM 600 O O . LEU A 1 78 ? 6.258 1.314 -5.993 1.00 87.94 78 LEU A O 1
ATOM 604 N N . HIS A 1 79 ? 4.534 2.708 -6.380 1.00 87.88 79 HIS A N 1
ATOM 605 C CA . HIS A 1 79 ? 5.145 3.471 -7.454 1.00 87.88 79 HIS A CA 1
ATOM 606 C C . HIS A 1 79 ? 4.779 4.954 -7.309 1.00 87.88 79 HIS A C 1
ATOM 608 O O . HIS A 1 79 ? 3.680 5.268 -6.854 1.00 87.88 79 HIS A O 1
ATOM 614 N N . ASP A 1 80 ? 5.696 5.874 -7.616 1.00 82.94 80 ASP A N 1
ATOM 615 C CA . ASP A 1 80 ? 5.431 7.321 -7.501 1.00 82.94 80 ASP A CA 1
ATOM 616 C C . ASP A 1 80 ? 4.772 7.937 -8.748 1.00 82.94 80 ASP A C 1
ATOM 618 O O . ASP A 1 80 ? 4.293 9.071 -8.701 1.00 82.94 80 ASP A O 1
ATOM 622 N N . ASP A 1 81 ? 4.667 7.160 -9.825 1.00 73.31 81 ASP A N 1
ATOM 623 C CA . ASP A 1 81 ? 3.810 7.425 -10.972 1.00 73.31 81 ASP A CA 1
ATOM 624 C C . ASP A 1 81 ? 2.779 6.288 -11.120 1.00 73.31 81 ASP A C 1
ATOM 626 O O . ASP A 1 81 ? 3.026 5.144 -10.737 1.00 73.31 81 ASP A O 1
ATOM 630 N N . ALA A 1 82 ? 1.588 6.599 -11.632 1.00 73.94 82 ALA A N 1
ATOM 631 C CA . ALA A 1 82 ? 0.492 5.636 -11.777 1.00 73.94 82 ALA A CA 1
ATOM 632 C C . ALA A 1 82 ? 0.695 4.640 -12.935 1.00 73.94 82 ALA A C 1
ATOM 634 O O . ALA A 1 82 ? -0.277 4.058 -13.400 1.00 73.94 82 ALA A O 1
ATOM 635 N N . LEU A 1 83 ? 1.915 4.511 -13.466 1.00 71.38 83 LEU A N 1
ATOM 636 C CA . LEU A 1 83 ? 2.231 3.617 -14.585 1.00 71.38 83 LEU A CA 1
ATOM 637 C C . LEU A 1 83 ? 2.816 2.283 -14.097 1.00 71.38 83 LEU A C 1
ATOM 639 O O . LEU A 1 83 ? 3.105 1.396 -14.900 1.00 71.38 83 LEU A O 1
ATOM 643 N N . GLY A 1 84 ? 3.043 2.162 -12.787 1.00 74.81 84 GLY A N 1
ATOM 644 C CA . GLY A 1 84 ? 3.795 1.068 -12.200 1.00 74.81 84 GLY A CA 1
ATOM 645 C C . GLY A 1 84 ? 5.267 1.065 -12.628 1.00 74.81 84 GLY A C 1
ATOM 646 O O . GLY A 1 84 ? 5.779 1.985 -13.261 1.00 74.81 84 GLY A O 1
ATOM 647 N N . PHE A 1 85 ? 5.987 0.003 -12.272 1.00 76.19 85 PHE A N 1
ATOM 648 C CA . PHE A 1 85 ? 7.424 -0.126 -12.555 1.00 76.19 85 PHE A CA 1
ATOM 649 C C . PHE A 1 85 ? 7.726 -0.944 -13.819 1.00 76.19 85 PHE A C 1
ATOM 651 O O . PHE A 1 85 ? 8.870 -1.365 -14.032 1.00 76.19 85 PHE A O 1
ATOM 658 N N . CYS A 1 86 ? 6.718 -1.180 -14.667 1.00 68.94 86 CYS A N 1
ATOM 659 C CA . CYS A 1 86 ? 6.876 -1.748 -16.000 1.00 68.94 86 CYS A CA 1
ATOM 660 C C . CYS A 1 86 ? 5.827 -1.200 -16.964 1.00 68.94 86 CYS A C 1
ATOM 662 O O . CYS A 1 86 ? 4.657 -1.164 -16.622 1.00 68.94 86 CYS A O 1
ATOM 664 N N . CYS A 1 87 ? 6.236 -0.818 -18.175 1.00 66.31 87 CYS A N 1
ATOM 665 C CA . CYS A 1 87 ? 5.309 -0.465 -19.250 1.00 66.31 87 CYS A CA 1
ATOM 666 C C . CYS A 1 87 ? 6.017 -0.532 -20.614 1.00 66.31 87 CYS A C 1
ATOM 668 O O . CYS A 1 87 ? 7.018 0.148 -20.845 1.00 66.31 87 CYS A O 1
ATOM 670 N N . GLY A 1 88 ? 5.486 -1.316 -21.557 1.00 66.25 88 GLY A N 1
ATOM 671 C CA . GLY A 1 88 ? 5.866 -1.288 -22.978 1.00 66.25 88 GLY A CA 1
ATOM 672 C C . GLY A 1 88 ? 7.367 -1.457 -23.270 1.00 66.25 88 GLY A C 1
ATOM 673 O O . GLY A 1 88 ? 7.941 -2.526 -23.087 1.00 66.25 88 GLY A O 1
ATOM 674 N N . TRP A 1 89 ? 8.008 -0.401 -23.780 1.00 61.84 89 TRP A N 1
ATOM 675 C CA . TRP A 1 89 ? 9.430 -0.398 -24.166 1.00 61.84 89 TRP A CA 1
ATOM 676 C C . TRP A 1 89 ? 10.385 -0.261 -22.967 1.00 61.84 89 TRP A C 1
ATOM 678 O O . TRP A 1 89 ? 11.604 -0.350 -23.137 1.00 61.84 89 TRP A O 1
ATOM 688 N N . TYR A 1 90 ? 9.842 -0.040 -21.765 1.00 65.31 90 TYR A N 1
ATOM 689 C CA . TYR A 1 90 ? 10.595 0.313 -20.562 1.00 65.31 90 TYR A CA 1
ATOM 690 C C . TYR A 1 90 ? 10.955 -0.891 -19.660 1.00 65.31 90 TYR A C 1
ATOM 692 O O . TYR A 1 90 ? 11.396 -0.737 -18.518 1.00 65.31 90 TYR A O 1
ATOM 700 N N . GLY A 1 91 ? 10.831 -2.108 -20.199 1.00 66.81 91 GLY A N 1
ATOM 701 C CA . GLY A 1 91 ? 11.224 -3.360 -19.547 1.00 66.81 91 GLY A CA 1
ATOM 702 C C . GLY A 1 91 ? 10.075 -4.082 -18.840 1.00 66.81 91 GLY A C 1
ATOM 703 O O . GLY A 1 91 ? 9.046 -3.494 -18.525 1.00 66.81 91 GLY A O 1
ATOM 704 N N . GLU A 1 92 ? 10.271 -5.381 -18.598 1.00 79.12 92 GLU A N 1
ATOM 705 C CA . GLU A 1 92 ? 9.314 -6.273 -17.929 1.00 79.12 92 GLU A CA 1
ATOM 706 C C . GLU A 1 92 ? 9.603 -6.320 -16.422 1.00 79.12 92 GLU A C 1
ATOM 708 O O . GLU A 1 92 ? 10.164 -7.289 -15.897 1.00 79.12 92 GLU A O 1
ATOM 713 N N . GLY A 1 93 ? 9.277 -5.234 -15.725 1.00 89.31 93 GLY A N 1
ATOM 714 C CA . GLY A 1 93 ? 9.218 -5.241 -14.270 1.00 89.31 93 GLY A CA 1
ATOM 715 C C . GLY A 1 93 ? 8.171 -6.240 -13.766 1.00 89.31 93 GLY A C 1
ATOM 716 O O . GLY A 1 93 ? 7.141 -6.460 -14.399 1.00 89.31 93 GLY A O 1
ATOM 717 N N . TYR A 1 94 ? 8.460 -6.890 -12.644 1.00 92.69 94 TYR A N 1
ATOM 718 C CA . TYR A 1 94 ? 7.538 -7.806 -11.971 1.00 92.69 94 TYR A CA 1
ATOM 719 C C . TYR A 1 94 ? 7.852 -7.895 -10.477 1.00 92.69 94 TYR A C 1
ATOM 721 O O . TYR A 1 94 ? 8.962 -7.572 -10.048 1.00 92.69 94 TYR A O 1
ATOM 729 N N . TYR A 1 95 ? 6.921 -8.430 -9.690 1.00 96.12 95 TYR A N 1
ATOM 730 C CA . TYR A 1 95 ? 7.173 -8.822 -8.306 1.00 96.12 95 TYR A CA 1
ATOM 731 C C . TYR A 1 95 ? 6.733 -10.260 -8.032 1.00 96.12 95 TYR A C 1
ATOM 733 O O . TYR A 1 95 ? 5.780 -10.779 -8.616 1.00 96.12 95 TYR A O 1
ATOM 741 N N . ARG A 1 96 ? 7.439 -10.922 -7.117 1.00 97.69 96 ARG A N 1
ATOM 742 C CA . ARG A 1 96 ? 7.093 -12.239 -6.580 1.00 97.69 96 ARG A CA 1
ATOM 743 C C . ARG A 1 96 ? 7.420 -12.295 -5.103 1.00 97.69 96 ARG A C 1
ATOM 745 O O . ARG A 1 96 ? 8.417 -11.739 -4.649 1.00 97.69 96 ARG A O 1
ATOM 752 N N . VAL A 1 97 ? 6.607 -13.027 -4.362 1.00 98.06 97 VAL A N 1
ATOM 753 C CA . VAL A 1 97 ? 6.851 -13.306 -2.951 1.00 98.06 97 VAL A CA 1
ATOM 754 C C . VAL A 1 97 ? 6.890 -14.811 -2.765 1.00 98.06 97 VAL A C 1
ATOM 756 O O . VAL A 1 97 ? 5.972 -15.512 -3.179 1.00 98.06 97 VAL A O 1
ATOM 759 N N . TYR A 1 98 ? 7.953 -15.309 -2.145 1.00 97.44 98 TYR A N 1
ATOM 760 C CA . TYR A 1 98 ? 8.202 -16.727 -1.929 1.00 97.44 98 TYR A CA 1
ATOM 761 C C . TYR A 1 98 ? 8.140 -17.071 -0.445 1.00 97.44 98 TYR A C 1
ATOM 763 O O . TYR A 1 98 ? 8.638 -16.326 0.401 1.00 97.44 98 TYR A O 1
ATOM 771 N N . GLN A 1 99 ? 7.613 -18.248 -0.125 1.00 95.31 99 GLN A N 1
ATOM 772 C CA . GLN A 1 99 ? 7.763 -18.832 1.199 1.00 95.31 99 GLN A CA 1
ATOM 773 C C . GLN A 1 99 ? 9.173 -19.403 1.369 1.00 95.31 99 GLN A C 1
ATOM 775 O O . GLN A 1 99 ? 9.587 -20.297 0.633 1.00 95.31 99 GLN A O 1
ATOM 780 N N . GLY A 1 100 ? 9.884 -18.948 2.397 1.00 93.56 100 GLY A N 1
ATOM 781 C CA . GLY A 1 100 ? 11.214 -19.420 2.761 1.00 93.56 100 GLY A CA 1
ATOM 782 C C . GLY A 1 100 ? 12.328 -18.426 2.437 1.00 93.56 100 GLY A C 1
ATOM 783 O O . GLY A 1 100 ? 12.115 -17.222 2.285 1.00 93.56 100 GLY A O 1
ATOM 784 N N . ARG A 1 101 ? 13.558 -18.944 2.403 1.00 95.38 101 ARG A N 1
ATOM 785 C CA . ARG A 1 101 ? 14.770 -18.173 2.106 1.00 95.38 101 ARG A CA 1
ATOM 786 C C . ARG A 1 101 ? 15.119 -18.323 0.629 1.00 95.38 101 ARG A C 1
ATOM 788 O O . ARG A 1 101 ? 15.345 -19.442 0.177 1.00 95.38 101 ARG A O 1
ATOM 795 N N . GLY A 1 102 ? 15.238 -17.206 -0.080 1.00 94.75 102 GLY A N 1
ATOM 796 C CA . GLY A 1 102 ? 15.515 -17.194 -1.514 1.00 94.75 102 GLY A CA 1
ATOM 797 C C . GLY A 1 102 ? 14.279 -17.484 -2.372 1.00 94.75 102 GLY A C 1
ATOM 798 O O . GLY A 1 102 ? 13.155 -17.558 -1.882 1.00 94.75 102 GLY A O 1
ATOM 799 N N . THR A 1 103 ? 14.511 -17.646 -3.672 1.00 95.38 103 THR A N 1
ATOM 800 C CA . THR A 1 103 ? 13.474 -17.732 -4.717 1.00 95.38 103 THR A CA 1
ATOM 801 C C . THR A 1 103 ? 13.163 -19.166 -5.157 1.00 95.38 103 THR A C 1
ATOM 803 O O . THR A 1 103 ? 12.435 -19.391 -6.116 1.00 95.38 103 THR A O 1
ATOM 806 N N . SER A 1 104 ? 13.706 -20.168 -4.458 1.00 93.69 104 SER A N 1
ATOM 807 C CA . SER A 1 104 ? 13.427 -21.591 -4.705 1.00 93.69 104 SER A CA 1
ATOM 808 C C . SER A 1 104 ? 12.198 -22.118 -3.955 1.00 93.69 104 SER A C 1
ATOM 810 O O . SER A 1 104 ? 11.852 -23.291 -4.095 1.00 93.69 104 SER A O 1
ATOM 812 N N . GLY A 1 105 ? 11.575 -21.279 -3.122 1.00 90.12 105 GLY A N 1
ATOM 813 C CA . GLY A 1 105 ? 10.388 -21.618 -2.344 1.00 90.12 105 GLY A CA 1
ATOM 814 C C . GLY A 1 105 ? 9.088 -21.595 -3.151 1.00 90.12 105 GLY A C 1
ATOM 815 O O . GLY A 1 105 ? 9.072 -21.294 -4.343 1.00 90.12 105 GLY A O 1
ATOM 816 N N . THR A 1 106 ? 7.972 -21.887 -2.483 1.00 93.69 106 THR A N 1
ATOM 817 C CA . THR A 1 106 ? 6.630 -21.746 -3.072 1.00 93.69 106 THR A CA 1
ATOM 818 C C . THR A 1 106 ? 6.325 -20.273 -3.318 1.00 93.69 106 THR A C 1
ATOM 820 O O . THR A 1 106 ? 6.465 -19.469 -2.398 1.00 93.69 106 THR A O 1
ATOM 823 N N . VAL A 1 107 ? 5.875 -19.919 -4.523 1.00 96.56 107 VAL A N 1
ATOM 824 C CA . VAL A 1 107 ? 5.367 -18.571 -4.821 1.00 96.56 107 VAL A CA 1
ATOM 825 C C . VAL A 1 107 ? 4.027 -18.385 -4.107 1.00 96.56 107 VAL A C 1
ATOM 827 O O . VAL A 1 107 ? 3.093 -19.149 -4.336 1.00 96.56 107 VAL A O 1
ATOM 830 N N . LEU A 1 108 ? 3.957 -17.390 -3.228 1.00 96.00 108 LEU A N 1
ATOM 831 C CA . LEU A 1 108 ? 2.767 -17.008 -2.469 1.00 96.00 108 LEU A CA 1
ATOM 832 C C . LEU A 1 108 ? 1.932 -15.982 -3.236 1.00 96.00 108 LEU A C 1
ATOM 834 O O . LEU A 1 108 ? 0.717 -16.124 -3.310 1.00 96.00 108 LEU A O 1
ATOM 838 N N . VAL A 1 109 ? 2.593 -14.980 -3.826 1.00 96.56 109 VAL A N 1
ATOM 839 C CA . VAL A 1 109 ? 1.977 -13.989 -4.721 1.00 96.56 109 VAL A CA 1
ATOM 840 C C . VAL A 1 109 ? 2.925 -13.647 -5.863 1.00 96.56 109 VAL A C 1
ATOM 842 O O . VAL A 1 109 ? 4.149 -13.747 -5.725 1.00 96.56 109 VAL A O 1
ATOM 845 N N . SER A 1 110 ? 2.363 -13.225 -6.990 1.00 95.81 110 SER A N 1
ATOM 846 C CA . SER A 1 110 ? 3.113 -12.721 -8.137 1.00 95.81 110 SER A CA 1
ATOM 847 C C . SER A 1 110 ? 2.273 -11.729 -8.922 1.00 95.81 110 SER A C 1
ATOM 849 O O . SER A 1 110 ? 1.091 -11.992 -9.134 1.00 95.81 110 SER A O 1
ATOM 851 N N . GLY A 1 111 ? 2.900 -10.672 -9.420 1.00 92.06 111 GLY A N 1
ATOM 852 C CA . GLY A 1 111 ? 2.292 -9.740 -10.360 1.00 92.06 111 GLY A CA 1
ATOM 853 C C . GLY A 1 111 ? 3.329 -9.174 -11.319 1.00 92.06 111 GLY A C 1
ATOM 854 O O . GLY A 1 111 ? 4.540 -9.305 -11.108 1.00 92.06 111 GLY A O 1
ATOM 855 N N . ASP A 1 112 ? 2.844 -8.590 -12.402 1.00 90.12 112 ASP A N 1
ATOM 856 C CA . ASP A 1 112 ? 3.630 -7.739 -13.286 1.00 90.12 112 ASP A CA 1
ATOM 857 C C . ASP A 1 112 ? 3.862 -6.365 -12.633 1.00 90.12 112 ASP A C 1
ATOM 859 O O . ASP A 1 112 ? 3.399 -6.076 -11.527 1.00 90.12 112 ASP A O 1
ATOM 863 N N . GLY A 1 113 ? 4.685 -5.541 -13.274 1.00 85.44 113 GLY A N 1
ATOM 864 C CA . GLY A 1 113 ? 4.905 -4.156 -12.873 1.00 85.44 113 GLY A CA 1
ATOM 865 C C . GLY A 1 113 ? 3.942 -3.173 -13.536 1.00 85.44 113 GLY A C 1
ATOM 866 O O . GLY A 1 113 ? 4.172 -1.980 -13.385 1.00 85.44 113 GLY A O 1
ATOM 867 N N . ASP A 1 114 ? 2.942 -3.649 -14.289 1.00 85.00 114 ASP A N 1
ATOM 868 C CA . ASP A 1 114 ? 1.975 -2.828 -15.023 1.00 85.00 114 ASP A CA 1
ATOM 869 C C . ASP A 1 114 ? 0.712 -2.734 -14.178 1.00 85.00 114 ASP A C 1
ATOM 871 O O . ASP A 1 114 ? -0.115 -3.647 -14.107 1.00 85.00 114 ASP A O 1
ATOM 875 N N . PHE A 1 115 ? 0.617 -1.640 -13.444 1.00 75.94 115 PHE A N 1
ATOM 876 C CA . PHE A 1 115 ? -0.568 -1.319 -12.683 1.00 75.94 115 PHE A CA 1
ATOM 877 C C . PHE A 1 115 ? -0.844 0.159 -12.910 1.00 75.94 115 PHE A C 1
ATOM 879 O O . PHE A 1 115 ? -0.027 0.997 -12.542 1.00 75.94 115 PHE A O 1
ATOM 886 N N . ASP A 1 116 ? -2.001 0.451 -13.519 1.00 74.31 116 ASP A N 1
ATOM 887 C CA . ASP A 1 116 ? -2.548 1.796 -13.787 1.00 74.31 116 ASP A CA 1
ATOM 888 C C . ASP A 1 116 ? -2.938 2.540 -12.482 1.00 74.31 116 ASP A C 1
ATOM 890 O O . ASP A 1 116 ? -3.955 3.232 -12.391 1.00 74.31 116 ASP A O 1
ATOM 894 N N . THR A 1 117 ? -2.182 2.312 -11.413 1.00 76.50 117 THR A N 1
ATOM 895 C CA . THR A 1 117 ? -2.393 2.796 -10.054 1.00 76.50 117 THR A CA 1
ATOM 896 C C . THR A 1 117 ? -1.034 3.062 -9.407 1.00 76.50 117 THR A C 1
ATOM 898 O O . THR A 1 117 ? -0.004 2.548 -9.823 1.00 76.50 117 THR A O 1
ATOM 901 N N . TYR A 1 118 ? -0.996 3.846 -8.334 1.00 75.50 118 TYR A N 1
ATOM 902 C CA . TYR A 1 118 ? 0.252 4.091 -7.595 1.00 75.50 118 TYR A CA 1
ATOM 903 C C . TYR A 1 118 ? 0.642 2.937 -6.670 1.00 75.50 118 TYR A C 1
ATOM 905 O O . TYR A 1 118 ? 1.756 2.874 -6.152 1.00 75.50 118 TYR A O 1
ATOM 913 N N . THR A 1 119 ? -0.292 2.023 -6.409 1.00 84.75 119 THR A N 1
ATOM 914 C CA . THR A 1 119 ? -0.058 0.873 -5.540 1.00 84.75 119 THR A CA 1
ATOM 915 C C . THR A 1 119 ? -0.708 -0.382 -6.088 1.00 84.75 119 THR A C 1
ATOM 917 O O . THR A 1 119 ? -1.770 -0.329 -6.714 1.00 84.75 119 THR A O 1
ATOM 920 N N . LYS A 1 120 ? -0.084 -1.523 -5.804 1.00 88.12 120 LYS A N 1
ATOM 921 C CA . LYS A 1 120 ? -0.639 -2.851 -6.047 1.00 88.12 120 LYS A CA 1
ATOM 922 C C . LYS A 1 120 ? -0.537 -3.663 -4.767 1.00 88.12 120 LYS A C 1
ATOM 924 O O . LYS A 1 120 ? 0.551 -3.823 -4.220 1.00 88.12 120 LYS A O 1
ATOM 929 N N . GLU A 1 121 ? -1.668 -4.164 -4.291 1.00 93.19 121 GLU A N 1
ATOM 930 C CA . GLU A 1 121 ? -1.758 -4.901 -3.032 1.00 93.19 121 GLU A CA 1
ATOM 931 C C . GLU A 1 121 ? -2.112 -6.366 -3.277 1.00 93.19 121 GLU A C 1
ATOM 933 O O . GLU A 1 121 ? -2.980 -6.672 -4.092 1.00 93.19 121 GLU A O 1
ATOM 938 N N . GLU A 1 122 ? -1.481 -7.262 -2.523 1.00 93.50 122 GLU A N 1
ATOM 939 C CA . GLU A 1 122 ? -1.797 -8.687 -2.504 1.00 93.50 122 GLU A CA 1
ATOM 940 C C . GLU A 1 122 ? -1.809 -9.209 -1.065 1.00 93.50 122 GLU A C 1
ATOM 942 O O . GLU A 1 122 ? -0.947 -8.868 -0.246 1.00 93.50 122 GLU A O 1
ATOM 947 N N . VAL A 1 123 ? -2.775 -10.074 -0.756 1.00 94.31 123 VAL A N 1
ATOM 948 C CA . VAL A 1 123 ? -2.901 -10.718 0.557 1.00 94.31 123 VAL A CA 1
ATOM 949 C C . VAL A 1 123 ? -2.598 -12.201 0.419 1.00 94.31 123 VAL A C 1
ATOM 951 O O . VAL A 1 123 ? -3.143 -12.881 -0.446 1.00 94.31 123 VAL A O 1
ATOM 954 N N . PHE A 1 124 ? -1.751 -12.722 1.301 1.00 94.44 124 PHE A N 1
ATOM 955 C CA . PHE A 1 124 ? -1.380 -14.135 1.319 1.00 94.44 124 PHE A CA 1
ATOM 956 C C . PHE A 1 124 ? -1.164 -14.631 2.740 1.00 94.44 124 PHE A C 1
ATOM 958 O O . PHE A 1 124 ? -1.098 -13.848 3.682 1.00 94.44 124 PHE A O 1
ATOM 965 N N . SER A 1 125 ? -1.025 -15.940 2.909 1.00 93.31 125 SER A N 1
ATOM 966 C CA . SER A 1 125 ? -0.747 -16.543 4.210 1.00 93.31 125 SER A CA 1
ATOM 967 C C . SER A 1 125 ? 0.516 -17.386 4.160 1.00 93.31 125 SER A C 1
ATOM 969 O O . SER A 1 125 ? 0.847 -17.962 3.124 1.00 93.31 125 SER A O 1
ATOM 971 N N . VAL A 1 126 ? 1.215 -17.472 5.290 1.00 89.62 126 VAL A N 1
ATOM 972 C CA . VAL A 1 126 ? 2.416 -18.302 5.432 1.00 89.62 126 VAL A CA 1
ATOM 973 C C . VAL A 1 126 ? 2.149 -19.411 6.440 1.00 89.62 126 VAL A C 1
ATOM 975 O O . VAL A 1 126 ? 1.684 -19.143 7.543 1.00 89.62 126 VAL A O 1
ATOM 978 N N . GLY A 1 127 ? 2.494 -20.649 6.082 1.00 83.62 127 GLY A N 1
ATOM 979 C CA . GLY A 1 127 ? 2.275 -21.820 6.936 1.00 83.62 127 GLY A CA 1
ATOM 980 C C . GLY A 1 127 ? 0.912 -22.472 6.703 1.00 83.62 127 GLY A C 1
ATOM 981 O O . GLY A 1 127 ? 0.414 -22.474 5.579 1.00 83.62 127 GLY A O 1
ATOM 982 N N . ASN A 1 128 ? 0.332 -23.043 7.760 1.00 69.19 128 ASN A N 1
ATOM 983 C CA . ASN A 1 128 ? -1.038 -23.556 7.764 1.00 69.19 128 ASN A CA 1
ATOM 984 C C . ASN A 1 128 ? -1.880 -22.584 8.594 1.00 69.19 128 ASN A C 1
ATOM 986 O O . ASN A 1 128 ? -2.174 -22.889 9.756 1.00 69.19 128 ASN A O 1
ATO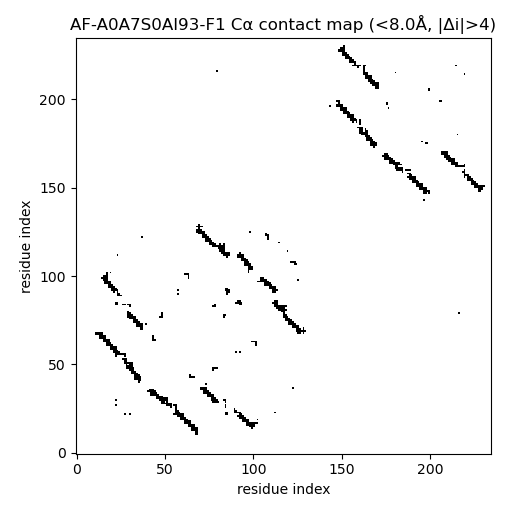M 990 N N . PRO A 1 129 ? -2.227 -21.403 8.048 1.00 59.16 129 PRO A N 1
ATOM 991 C CA . PRO A 1 129 ? -3.043 -20.454 8.784 1.00 59.16 129 PRO A CA 1
ATOM 992 C C . PRO A 1 129 ? -4.313 -21.173 9.263 1.00 59.16 129 PRO A C 1
ATOM 994 O O . PRO A 1 129 ? -4.897 -21.960 8.502 1.00 59.16 129 PRO A O 1
ATOM 997 N N . PRO A 1 130 ? -4.758 -20.939 10.509 1.00 58.41 130 PRO A N 1
ATOM 998 C CA . PRO A 1 130 ? -6.083 -21.363 10.923 1.00 58.41 130 PRO A CA 1
ATOM 999 C C . PRO A 1 130 ? -7.087 -20.915 9.855 1.00 58.41 130 PRO A C 1
ATOM 1001 O O . PRO A 1 130 ? -6.942 -19.798 9.346 1.00 58.41 130 PRO A O 1
ATOM 1004 N N . PRO A 1 131 ? -8.074 -21.749 9.479 1.00 54.38 131 PRO A N 1
ATOM 1005 C CA . PRO A 1 131 ? -9.085 -21.338 8.518 1.00 54.38 131 PRO A CA 1
ATOM 1006 C C . PRO A 1 131 ? -9.640 -19.989 8.958 1.00 54.38 131 PRO A C 1
ATOM 1008 O O . PRO A 1 131 ? -10.076 -19.858 10.104 1.00 54.38 131 PRO A O 1
ATOM 1011 N N . VAL A 1 132 ? -9.548 -18.996 8.065 1.00 51.38 132 VAL A N 1
ATOM 1012 C CA . VAL A 1 132 ? -10.055 -17.649 8.328 1.00 51.38 132 VAL A CA 1
ATOM 1013 C C . VAL A 1 132 ? -11.502 -17.835 8.775 1.00 51.38 132 VAL A C 1
ATOM 1015 O O . VAL A 1 132 ? -12.292 -18.395 8.004 1.00 51.38 132 VAL A O 1
ATOM 1018 N N . PRO A 1 133 ? -11.852 -17.469 10.023 1.00 55.75 133 PRO A N 1
ATOM 1019 C CA . PRO A 1 133 ? -13.233 -17.532 10.458 1.00 55.75 133 PRO A CA 1
ATOM 1020 C C . PRO A 1 133 ? -14.074 -16.779 9.426 1.00 55.75 133 PRO A C 1
ATOM 1022 O O . PRO A 1 133 ? -13.607 -15.746 8.934 1.00 55.75 133 PRO A O 1
ATOM 1025 N N . PRO A 1 134 ? -15.268 -17.274 9.056 1.00 52.16 134 PRO A N 1
ATOM 1026 C CA . PRO A 1 134 ? -16.135 -16.538 8.147 1.00 52.16 134 PRO A CA 1
ATOM 1027 C C . PRO A 1 134 ? -16.223 -15.100 8.643 1.00 52.16 134 PRO A C 1
ATOM 1029 O O . PRO A 1 134 ? -16.400 -14.890 9.848 1.00 52.16 134 PRO A O 1
ATOM 1032 N N . ALA A 1 135 ? -16.018 -14.145 7.727 1.00 48.06 135 ALA A N 1
ATOM 1033 C CA . ALA A 1 135 ? -16.039 -12.731 8.064 1.00 48.06 135 ALA A CA 1
ATOM 1034 C C . ALA A 1 135 ? -17.278 -12.488 8.936 1.00 48.06 135 ALA A C 1
ATOM 1036 O O . ALA A 1 135 ? -18.379 -12.862 8.509 1.00 48.06 135 ALA A O 1
ATOM 1037 N N . PRO A 1 136 ?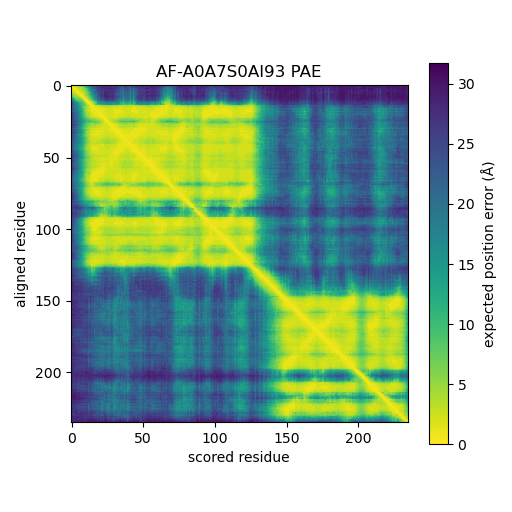 -17.112 -11.993 10.178 1.00 48.81 136 PRO A N 1
ATOM 1038 C CA . PRO A 1 136 ? -18.250 -11.777 11.046 1.00 48.81 136 PRO A CA 1
ATOM 1039 C C . PRO A 1 136 ? -19.228 -10.902 10.280 1.00 48.81 136 PRO A C 1
ATOM 1041 O O . PRO A 1 136 ? -18.827 -9.897 9.686 1.00 48.81 136 PRO A O 1
ATOM 1044 N N . THR A 1 137 ? -20.496 -11.316 10.243 1.00 46.97 137 THR A N 1
ATOM 1045 C CA . THR A 1 137 ? -21.559 -10.488 9.681 1.00 46.97 137 THR A CA 1
ATOM 1046 C C . THR A 1 137 ? -21.385 -9.100 10.285 1.00 46.97 137 THR A C 1
ATOM 1048 O O . THR A 1 137 ? -21.291 -9.040 11.515 1.00 46.97 137 THR A O 1
ATOM 1051 N N . PRO A 1 138 ? -21.258 -8.028 9.478 1.00 43.75 138 PRO A N 1
ATOM 1052 C CA . PRO A 1 138 ? -20.943 -6.709 9.998 1.00 43.75 138 PRO A CA 1
ATOM 1053 C C . PRO A 1 138 ? -21.946 -6.382 11.098 1.00 43.75 138 PRO A C 1
ATOM 1055 O O . PRO A 1 138 ? -23.141 -6.224 10.843 1.00 43.75 138 PRO A O 1
ATOM 1058 N N . ILE A 1 139 ? -21.465 -6.392 12.343 1.00 50.91 139 ILE A N 1
ATOM 1059 C CA . ILE A 1 139 ? -22.264 -5.962 13.478 1.00 50.91 139 ILE A CA 1
ATOM 1060 C C . ILE A 1 139 ? -22.466 -4.474 13.218 1.00 50.91 139 ILE A C 1
ATOM 1062 O O . ILE A 1 139 ? -21.470 -3.777 12.996 1.00 50.91 139 ILE A O 1
ATOM 1066 N N . PRO A 1 140 ? -23.716 -3.980 13.183 1.00 46.50 140 PRO A N 1
ATOM 1067 C CA . PRO A 1 140 ? -23.948 -2.551 13.105 1.00 46.50 140 PRO A CA 1
ATOM 1068 C C . PRO A 1 140 ? -23.096 -1.892 14.190 1.00 46.50 140 PRO A C 1
ATOM 1070 O O . PRO A 1 140 ? -23.130 -2.380 15.327 1.00 46.50 140 PRO A O 1
ATOM 1073 N N . PRO A 1 141 ? -22.297 -0.862 13.867 1.00 56.16 141 PRO A N 1
ATOM 1074 C CA . PRO A 1 141 ? -21.492 -0.195 14.876 1.00 56.16 141 PRO A CA 1
ATOM 1075 C C . PRO A 1 141 ? -22.402 0.155 16.064 1.00 56.16 141 PRO A C 1
AT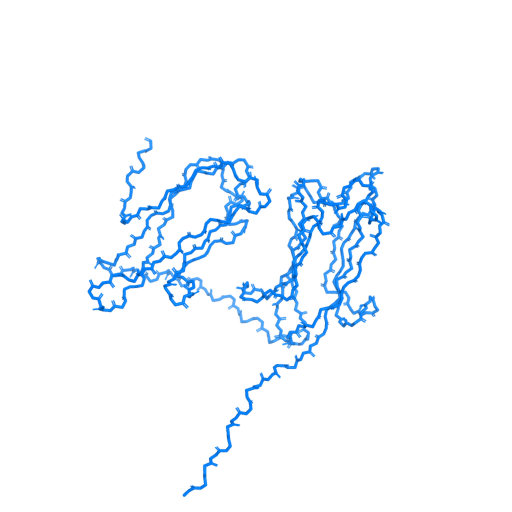OM 1077 O O . PRO A 1 141 ? -23.544 0.578 15.833 1.00 56.16 141 PRO A O 1
ATOM 1080 N N . PRO A 1 142 ? -21.964 -0.093 17.315 1.00 56.78 142 PRO A N 1
ATOM 1081 C CA . PRO A 1 142 ? -22.754 0.238 18.490 1.00 56.78 142 PRO A CA 1
ATOM 1082 C C . PRO A 1 142 ? -23.255 1.669 18.355 1.00 56.78 142 PRO A C 1
ATOM 1084 O O . PRO A 1 142 ? -22.460 2.567 18.082 1.00 56.78 142 PRO A O 1
ATOM 1087 N N . VAL A 1 143 ? -24.564 1.878 18.511 1.00 66.25 143 VAL A N 1
ATOM 1088 C CA . VAL A 1 143 ? -25.106 3.236 18.537 1.00 66.25 143 VAL A CA 1
ATOM 1089 C C . VAL A 1 143 ? -24.448 3.935 19.730 1.00 66.25 143 VAL A C 1
ATOM 1091 O O . VAL A 1 143 ? -24.625 3.462 20.857 1.00 66.25 143 VAL A O 1
ATOM 1094 N N . PRO A 1 144 ? -23.667 5.006 19.510 1.00 63.47 144 PRO A N 1
ATOM 1095 C CA . PRO A 1 144 ? -23.010 5.717 20.592 1.00 63.47 144 PRO A CA 1
ATOM 1096 C C . PRO A 1 144 ? -24.064 6.206 21.593 1.00 63.47 144 PRO A C 1
ATOM 1098 O O . PRO A 1 144 ? -25.125 6.684 21.167 1.00 63.47 144 PRO A O 1
ATOM 1101 N N . PRO A 1 145 ? -23.813 6.099 22.908 1.00 70.25 145 PRO A N 1
ATOM 1102 C CA . PRO A 1 145 ? -24.669 6.713 23.907 1.00 70.25 145 PRO A CA 1
ATOM 1103 C C . PRO A 1 145 ? -24.935 8.195 23.583 1.00 70.25 145 PRO A C 1
ATOM 1105 O O . PRO A 1 145 ? -24.044 8.909 23.112 1.00 70.25 145 PRO A O 1
ATOM 1108 N N . PRO A 1 146 ? -26.151 8.703 23.844 1.00 73.19 146 PRO A N 1
ATOM 1109 C CA . PRO A 1 146 ? -26.421 10.129 23.732 1.00 73.19 146 PRO A CA 1
ATOM 1110 C C . PRO A 1 146 ? -25.426 10.925 24.586 1.00 73.19 146 PRO A C 1
ATOM 1112 O O . PRO A 1 146 ? -25.312 10.686 25.785 1.00 73.19 146 PRO A O 1
ATOM 1115 N N . GLY A 1 147 ? -24.721 11.874 23.969 1.00 76.56 147 GLY A N 1
ATOM 1116 C CA . GLY A 1 147 ? -23.728 12.708 24.651 1.00 76.56 147 GLY A CA 1
ATOM 1117 C C . GLY A 1 147 ? -22.289 12.190 24.603 1.00 76.56 147 GLY A C 1
ATOM 1118 O O . GLY A 1 147 ? -21.419 12.858 25.156 1.00 76.56 147 GLY A O 1
ATOM 1119 N N . THR A 1 148 ? -22.005 11.067 23.928 1.00 78.69 14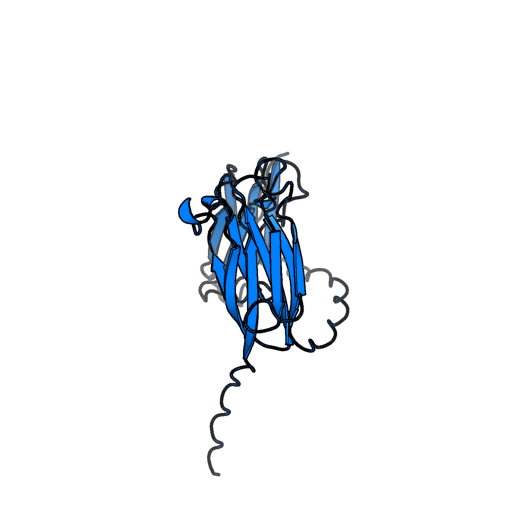8 THR A N 1
ATOM 1120 C CA . THR A 1 148 ? -20.615 10.651 23.690 1.00 78.69 148 THR A CA 1
ATOM 1121 C C . THR A 1 148 ? -19.884 11.718 22.866 1.00 78.69 148 THR A C 1
ATOM 1123 O O . THR A 1 148 ? -20.365 12.081 21.786 1.00 78.69 148 THR A O 1
ATOM 1126 N N . PRO A 1 149 ? -18.738 12.231 23.347 1.00 85.81 149 PRO A N 1
ATOM 1127 C CA . PRO A 1 149 ? -17.935 13.187 22.601 1.00 85.81 149 PRO A CA 1
ATOM 1128 C C . PRO A 1 149 ? -17.456 12.552 21.294 1.00 85.81 149 PRO A C 1
ATOM 1130 O O . PRO A 1 149 ? -17.123 11.370 21.230 1.00 85.81 149 PRO A O 1
ATOM 1133 N N . PHE A 1 150 ? -17.432 13.339 20.231 1.00 89.56 150 PHE A N 1
ATOM 1134 C CA . PHE A 1 150 ? -16.949 12.903 18.929 1.00 89.56 150 PHE A CA 1
ATOM 1135 C C . PHE A 1 150 ? -16.232 14.051 18.244 1.00 89.56 150 PHE A C 1
ATOM 1137 O O . PHE A 1 150 ? -16.467 15.217 18.568 1.00 89.56 150 PHE A O 1
ATOM 1144 N N . ILE A 1 151 ? -15.384 13.717 17.283 1.00 91.94 151 ILE A N 1
ATOM 1145 C CA . ILE A 1 151 ? -14.819 14.681 16.348 1.00 91.94 151 ILE A CA 1
ATOM 1146 C C . ILE A 1 151 ? -15.436 14.492 14.967 1.00 91.94 151 ILE A C 1
ATOM 1148 O O . ILE A 1 151 ? -15.826 13.385 14.592 1.00 91.94 151 ILE A O 1
ATOM 1152 N N . SER A 1 152 ? -15.487 15.580 14.209 1.00 93.44 152 SER A N 1
ATOM 1153 C CA . SER A 1 152 ? -15.716 15.537 12.769 1.00 93.44 152 SER A CA 1
ATOM 1154 C C . SER A 1 152 ? -14.393 15.790 12.057 1.00 93.44 152 SER A C 1
ATOM 1156 O O . SER A 1 152 ? -13.744 16.811 12.301 1.00 93.44 152 SER A O 1
ATOM 1158 N N . VAL A 1 153 ? -14.006 14.880 11.170 1.00 93.69 153 VAL A N 1
ATOM 1159 C CA . VAL A 1 153 ? -12.853 15.031 10.282 1.00 93.69 153 VAL A CA 1
ATOM 1160 C C . VAL A 1 153 ? -13.390 15.405 8.908 1.00 93.69 153 VAL A C 1
ATOM 1162 O O . VAL A 1 153 ? -14.019 14.593 8.233 1.00 93.69 153 VAL A O 1
ATOM 1165 N N . VAL A 1 154 ? -13.183 16.658 8.516 1.00 94.00 154 VAL A N 1
ATOM 1166 C CA . VAL A 1 154 ? -13.559 17.169 7.198 1.00 94.00 154 VAL A CA 1
ATOM 1167 C C . VAL A 1 154 ? -12.345 17.054 6.289 1.00 94.00 154 VAL A C 1
ATOM 1169 O O . VAL A 1 154 ? -11.280 17.578 6.618 1.00 94.00 154 VAL A O 1
ATOM 1172 N N . LEU A 1 155 ? -12.509 16.359 5.167 1.00 92.19 155 LEU A N 1
ATOM 1173 C CA . LEU A 1 155 ? -11.456 16.114 4.186 1.00 92.19 155 LEU A CA 1
ATOM 1174 C C . LEU A 1 155 ? -11.909 16.673 2.843 1.00 92.19 155 LEU A C 1
ATOM 1176 O O . LEU A 1 155 ? -12.999 16.346 2.378 1.00 92.19 155 LEU A O 1
ATOM 1180 N N . GLU A 1 156 ? -11.074 17.491 2.219 1.00 93.06 156 GLU A N 1
ATOM 1181 C CA . GLU A 1 156 ? -11.205 17.844 0.810 1.00 93.06 156 GLU A CA 1
ATOM 1182 C C . GLU A 1 156 ? -10.406 16.822 -0.001 1.00 93.06 156 GLU A C 1
ATOM 1184 O O . GLU A 1 156 ? -9.175 16.804 0.020 1.00 93.06 156 GLU A O 1
ATOM 1189 N N . LEU A 1 157 ? -11.120 15.910 -0.653 1.00 88.75 157 LEU A N 1
ATOM 1190 C CA . LEU A 1 157 ? -10.557 14.930 -1.566 1.00 88.75 157 LEU A CA 1
ATOM 1191 C C . LEU A 1 157 ? -10.190 15.613 -2.881 1.00 88.75 157 LEU A C 1
ATOM 1193 O O . LEU A 1 157 ? -10.984 16.381 -3.432 1.00 88.75 157 LEU A O 1
ATOM 1197 N N . ASP A 1 158 ? -8.996 15.310 -3.367 1.00 85.75 158 ASP A N 1
ATOM 1198 C CA . ASP A 1 158 ? -8.486 15.737 -4.662 1.00 85.75 158 ASP A CA 1
ATOM 1199 C C . ASP A 1 158 ? -8.530 14.579 -5.671 1.00 85.75 158 ASP A C 1
ATOM 1201 O O . ASP A 1 158 ? -9.280 13.623 -5.480 1.00 85.75 158 ASP A O 1
ATOM 1205 N N . PHE A 1 159 ? -7.764 14.682 -6.761 1.00 80.12 159 PHE A N 1
ATOM 1206 C CA . PHE A 1 159 ? -7.737 13.686 -7.834 1.00 80.12 159 PHE A CA 1
ATOM 1207 C C . PHE A 1 159 ? -7.039 12.367 -7.449 1.00 80.12 159 PHE A C 1
ATOM 1209 O O . PHE A 1 159 ? -7.024 11.452 -8.268 1.00 80.12 159 PHE A O 1
ATOM 1216 N N . GLY A 1 160 ? -6.457 12.263 -6.246 1.00 79.44 160 GLY A N 1
ATOM 1217 C CA . GLY A 1 160 ? -5.788 11.057 -5.748 1.00 79.44 160 GLY A CA 1
ATOM 1218 C C . GLY A 1 160 ? -6.216 10.678 -4.325 1.00 79.44 160 GLY A C 1
ATOM 1219 O O . GLY A 1 160 ? -5.350 10.555 -3.448 1.00 79.44 160 GLY A O 1
ATOM 1220 N N . PRO A 1 161 ? -7.526 10.495 -4.052 1.00 81.31 161 PRO A N 1
ATOM 1221 C CA . PRO A 1 161 ? -8.039 10.225 -2.708 1.00 81.31 161 PRO A CA 1
ATOM 1222 C C . PRO A 1 161 ? -7.553 8.884 -2.139 1.00 81.31 161 PRO A C 1
ATOM 1224 O O . PRO A 1 161 ? -7.560 8.677 -0.925 1.00 81.31 161 PRO A O 1
ATOM 1227 N N . GLU A 1 162 ? -7.081 7.971 -2.984 1.00 75.62 162 GLU A N 1
ATOM 1228 C CA . GLU A 1 162 ? -6.434 6.725 -2.592 1.00 75.62 162 GLU A CA 1
ATOM 1229 C C . GLU A 1 162 ? -5.112 6.922 -1.833 1.00 75.62 162 GLU A C 1
ATOM 1231 O O . GLU A 1 162 ? -4.714 6.047 -1.061 1.00 75.62 162 GLU A O 1
ATOM 1236 N N . HIS A 1 163 ? -4.448 8.070 -1.983 1.00 75.19 163 HIS A N 1
ATOM 1237 C CA . HIS A 1 163 ? -3.212 8.394 -1.259 1.00 75.19 163 HIS A CA 1
ATOM 1238 C C . HIS A 1 163 ? -3.450 8.899 0.159 1.00 75.19 163 HIS A C 1
ATOM 1240 O O . HIS A 1 163 ? -2.514 8.981 0.963 1.00 75.19 163 HIS A O 1
ATOM 1246 N N . LEU A 1 164 ? -4.695 9.260 0.459 1.00 82.81 164 LEU A N 1
ATOM 1247 C CA . LEU A 1 164 ? -5.073 9.808 1.739 1.00 82.81 164 LEU A CA 1
ATOM 1248 C C . LEU A 1 164 ? -5.234 8.682 2.757 1.00 82.81 164 LEU A C 1
ATOM 1250 O O . LEU A 1 164 ? -6.061 7.783 2.607 1.00 82.81 164 LEU A O 1
ATOM 1254 N N . ALA A 1 165 ? -4.470 8.778 3.834 1.00 84.44 165 ALA A N 1
ATOM 1255 C CA . ALA A 1 165 ? -4.660 7.989 5.034 1.00 84.44 165 ALA A CA 1
ATOM 1256 C C . ALA A 1 165 ? -4.647 8.918 6.243 1.00 84.44 165 ALA A C 1
ATOM 1258 O O . ALA A 1 165 ? -4.008 9.968 6.239 1.00 84.44 165 ALA A O 1
ATOM 1259 N N . TRP A 1 166 ? -5.327 8.535 7.313 1.00 90.62 166 TRP A N 1
ATOM 1260 C CA . TRP A 1 166 ? -5.256 9.282 8.562 1.00 90.62 166 TRP A CA 1
ATOM 1261 C C . TRP A 1 166 ? -5.429 8.369 9.757 1.00 90.62 166 TRP A C 1
ATOM 1263 O O . TRP A 1 166 ? -6.009 7.290 9.669 1.00 90.62 166 TRP A O 1
ATOM 1273 N N . GLY A 1 167 ? -4.906 8.808 10.892 1.00 87.06 167 GLY A N 1
ATOM 1274 C CA . GLY A 1 167 ? -5.039 8.104 12.153 1.00 87.06 167 GLY A CA 1
ATOM 1275 C C . GLY A 1 167 ? -5.344 9.048 13.297 1.00 87.06 167 GLY A C 1
ATOM 1276 O O . GLY A 1 167 ? -4.842 10.168 13.334 1.00 87.06 167 GLY A O 1
ATOM 1277 N N . LEU A 1 168 ? -6.146 8.563 14.238 1.00 89.38 168 LEU A N 1
ATOM 1278 C CA . LEU A 1 168 ? -6.403 9.201 15.518 1.00 89.38 168 LEU A CA 1
ATOM 1279 C C . LEU A 1 168 ? -5.883 8.286 16.627 1.00 89.38 168 LEU A C 1
ATOM 1281 O O . LEU A 1 168 ? -6.366 7.163 16.779 1.00 89.38 168 LEU A O 1
ATOM 1285 N N . LYS A 1 169 ? -4.913 8.762 17.405 1.00 85.81 169 LYS A N 1
ATOM 1286 C CA . LYS A 1 169 ? -4.356 8.042 18.556 1.00 85.81 169 LYS A CA 1
ATOM 1287 C C . LYS A 1 169 ? -4.757 8.705 19.862 1.00 85.81 169 LYS A C 1
ATOM 1289 O O . LYS A 1 169 ? -4.817 9.928 19.932 1.00 85.81 169 LYS A O 1
ATOM 1294 N N . ALA A 1 170 ? -4.993 7.902 20.891 1.00 85.19 170 ALA A N 1
ATOM 1295 C CA . ALA A 1 170 ? -5.054 8.372 22.270 1.00 85.19 170 ALA A CA 1
ATOM 1296 C C . ALA A 1 170 ? -3.638 8.627 22.823 1.00 85.19 170 ALA A C 1
ATOM 1298 O O . ALA A 1 170 ? -2.641 8.196 22.239 1.00 85.19 170 ALA A O 1
ATOM 1299 N N . ALA A 1 171 ? -3.551 9.306 23.968 1.00 84.62 171 ALA A N 1
ATOM 1300 C CA . ALA A 1 171 ? -2.287 9.654 24.624 1.00 84.62 171 ALA A CA 1
ATOM 1301 C C . ALA A 1 171 ? -1.385 8.448 24.971 1.00 84.62 171 ALA A C 1
ATOM 1303 O O . ALA A 1 171 ? -0.1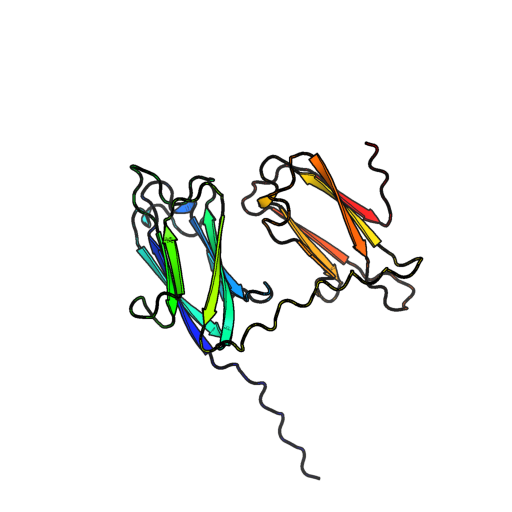72 8.600 25.098 1.00 84.62 171 ALA A O 1
ATOM 1304 N N . ASP A 1 172 ? -1.953 7.248 25.115 1.00 80.50 172 ASP A N 1
ATOM 1305 C CA . ASP A 1 172 ? -1.209 6.003 25.348 1.00 80.50 172 ASP A CA 1
ATOM 1306 C C . ASP A 1 172 ? -0.623 5.384 24.058 1.00 80.50 172 ASP A C 1
ATOM 1308 O O . ASP A 1 172 ? 0.069 4.365 24.113 1.00 80.50 172 ASP A O 1
ATOM 1312 N N . GLY A 1 173 ? -0.877 6.002 22.899 1.00 75.69 173 GLY A N 1
ATOM 1313 C CA . GLY A 1 173 ? -0.441 5.553 21.578 1.00 75.69 173 GLY A CA 1
ATOM 1314 C C . GLY A 1 173 ? -1.398 4.577 20.888 1.00 75.69 173 GLY A C 1
ATOM 1315 O O . GLY A 1 173 ? -1.136 4.188 19.745 1.00 75.69 173 GLY A O 1
ATOM 1316 N N . THR A 1 174 ? -2.503 4.194 21.532 1.00 76.88 174 THR A N 1
ATOM 1317 C CA . THR A 1 174 ? -3.518 3.307 20.954 1.00 76.88 174 THR A CA 1
ATOM 1318 C C . THR A 1 174 ? -4.312 4.041 19.872 1.00 76.88 174 THR A C 1
ATOM 1320 O O . THR A 1 174 ? -4.779 5.160 20.086 1.00 76.88 174 THR A O 1
ATOM 1323 N N . TYR A 1 175 ? -4.504 3.417 18.704 1.00 76.88 175 TYR A N 1
ATOM 1324 C CA . TYR A 1 175 ? -5.394 3.960 17.673 1.00 76.88 175 TYR A CA 1
ATOM 1325 C C . TYR A 1 175 ? -6.853 3.868 18.127 1.00 76.88 175 TYR A C 1
ATOM 1327 O O . TYR A 1 175 ? -7.359 2.780 18.397 1.00 76.88 175 TYR A O 1
ATOM 1335 N N . VAL A 1 176 ? -7.518 5.020 18.170 1.00 83.62 176 VAL A N 1
ATOM 1336 C CA . VAL A 1 176 ? -8.969 5.136 18.353 1.00 83.62 176 VAL A CA 1
ATOM 1337 C C . VAL A 1 176 ? -9.672 4.921 17.025 1.00 83.62 176 VAL A C 1
ATOM 1339 O O . VAL A 1 176 ? -10.680 4.224 16.966 1.00 83.62 176 VAL A O 1
ATOM 1342 N N . ASP A 1 177 ? -9.116 5.493 15.957 1.00 87.62 177 ASP A N 1
ATOM 1343 C CA . ASP A 1 177 ? -9.578 5.240 14.603 1.00 87.62 177 ASP A CA 1
ATOM 1344 C C . ASP A 1 177 ? -8.436 5.389 13.594 1.00 87.62 177 ASP A C 1
ATOM 1346 O O . ASP A 1 177 ? -7.437 6.071 13.844 1.00 87.62 177 ASP A O 1
ATOM 1350 N N . TYR A 1 178 ? -8.567 4.715 12.460 1.00 84.38 178 TYR A N 1
ATOM 1351 C CA . TYR A 1 178 ? -7.579 4.729 11.392 1.00 84.38 178 TYR A CA 1
ATOM 1352 C C . TYR A 1 178 ? -8.253 4.473 10.046 1.00 84.38 178 TYR A C 1
ATOM 1354 O O . TYR A 1 178 ? -9.094 3.580 9.903 1.00 84.38 178 TYR A O 1
ATOM 1362 N N . ARG A 1 179 ? -7.863 5.253 9.042 1.00 87.31 179 ARG A N 1
ATOM 1363 C CA . ARG A 1 179 ? -8.184 5.015 7.638 1.00 87.31 179 ARG A CA 1
ATOM 1364 C C . ARG A 1 179 ? -6.870 4.768 6.902 1.00 87.31 179 ARG A C 1
ATOM 1366 O O . ARG A 1 179 ? -6.055 5.691 6.828 1.00 87.31 179 ARG A O 1
ATOM 1373 N N . PRO A 1 180 ? -6.630 3.544 6.400 1.00 77.56 180 PRO A N 1
ATOM 1374 C CA . PRO A 1 180 ? -5.470 3.281 5.559 1.00 77.56 180 PRO A CA 1
ATOM 1375 C C . PRO A 1 180 ? -5.594 4.019 4.221 1.00 77.56 180 PRO A C 1
ATOM 1377 O O . PRO A 1 180 ? -6.648 4.568 3.890 1.00 77.56 180 PRO A O 1
ATOM 1380 N N . THR A 1 181 ? -4.534 3.975 3.417 1.00 74.38 181 THR A N 1
ATOM 1381 C CA . THR A 1 181 ? -4.609 4.351 2.000 1.00 74.38 181 THR A CA 1
ATOM 1382 C C . THR A 1 181 ? -5.668 3.499 1.295 1.00 74.38 181 THR A C 1
ATOM 1384 O O . THR A 1 181 ? -6.128 2.487 1.829 1.00 74.38 181 THR A O 1
ATOM 1387 N N . ASN A 1 182 ? -6.099 3.915 0.107 1.00 76.25 182 ASN A N 1
ATOM 1388 C CA . ASN A 1 182 ? -7.173 3.296 -0.676 1.00 76.25 182 ASN A CA 1
ATOM 1389 C C . ASN A 1 182 ? -8.580 3.351 -0.047 1.00 76.25 182 ASN A C 1
ATOM 1391 O O . ASN A 1 182 ? -9.545 3.028 -0.738 1.00 76.25 182 ASN A O 1
ATOM 1395 N N . THR A 1 183 ? -8.738 3.815 1.201 1.00 82.62 183 THR A N 1
ATOM 1396 C CA . THR A 1 183 ? -10.054 3.974 1.856 1.00 82.62 183 THR A CA 1
ATOM 1397 C C . THR A 1 183 ? -11.023 4.785 0.996 1.00 82.62 183 THR A C 1
ATOM 1399 O O . THR A 1 183 ? -12.196 4.435 0.887 1.00 82.62 183 THR A O 1
ATOM 1402 N N . PHE A 1 184 ? -10.536 5.866 0.386 1.00 83.88 184 PHE A N 1
ATOM 1403 C CA . PHE A 1 184 ? -11.366 6.838 -0.324 1.00 83.88 184 PHE A CA 1
ATOM 1404 C C . PHE A 1 184 ? -11.272 6.722 -1.851 1.00 83.88 184 PHE A C 1
ATOM 1406 O O . PHE A 1 184 ? -11.798 7.581 -2.546 1.00 83.88 184 PHE A O 1
ATOM 1413 N N . ARG A 1 185 ? -10.649 5.659 -2.383 1.00 82.69 185 ARG A N 1
ATOM 1414 C CA . ARG A 1 185 ? -10.367 5.500 -3.826 1.00 82.69 185 ARG A CA 1
ATOM 1415 C C . ARG A 1 185 ? -11.609 5.594 -4.723 1.00 82.69 185 ARG A C 1
ATOM 1417 O O . ARG A 1 185 ? -11.531 6.014 -5.867 1.00 82.69 185 ARG A O 1
ATOM 1424 N N . ASP A 1 186 ? -12.752 5.159 -4.195 1.00 81.56 186 ASP A N 1
ATOM 1425 C CA . ASP A 1 186 ? -14.017 5.072 -4.928 1.00 81.56 186 ASP A CA 1
ATOM 1426 C C . ASP A 1 186 ? -14.898 6.315 -4.690 1.00 81.56 186 ASP A C 1
ATOM 1428 O O . ASP A 1 186 ? -16.038 6.377 -5.157 1.00 81.56 186 ASP A O 1
ATOM 1432 N N . ILE A 1 187 ? -14.394 7.303 -3.938 1.00 82.88 187 ILE A N 1
ATOM 1433 C CA . ILE A 1 187 ? -15.082 8.565 -3.679 1.00 82.88 187 ILE A CA 1
ATOM 1434 C C . ILE A 1 187 ? -14.544 9.614 -4.658 1.00 82.88 187 ILE A C 1
ATOM 1436 O O . ILE A 1 187 ? -13.338 9.847 -4.687 1.00 82.88 187 ILE A O 1
ATOM 1440 N N . PRO A 1 188 ? -15.409 10.261 -5.458 1.00 80.50 188 PRO A N 1
ATOM 1441 C CA . PRO A 1 188 ? -14.976 11.334 -6.343 1.00 80.50 188 PRO A CA 1
ATOM 1442 C C . PRO A 1 188 ? -14.446 12.538 -5.549 1.00 80.50 188 PRO A C 1
ATOM 1444 O O . PRO A 1 188 ? -14.758 12.701 -4.369 1.00 80.50 188 PRO A O 1
ATOM 1447 N N . GLU A 1 189 ? -13.706 13.414 -6.234 1.00 87.19 189 GLU A N 1
ATOM 1448 C CA . GLU A 1 189 ? -13.272 14.717 -5.714 1.00 87.19 189 GLU A CA 1
ATOM 1449 C C . GLU A 1 189 ? -14.397 15.459 -4.975 1.00 87.19 189 GLU A C 1
ATOM 1451 O O . GLU A 1 189 ? -15.554 15.482 -5.413 1.00 87.19 189 GLU A O 1
ATOM 1456 N N . GLY A 1 190 ? -14.046 16.111 -3.865 1.00 89.44 190 GLY A N 1
ATOM 1457 C CA . GLY A 1 190 ? -14.984 16.904 -3.077 1.00 89.44 190 GLY A CA 1
ATOM 1458 C C . GLY A 1 190 ? -14.797 16.765 -1.573 1.00 89.44 190 GLY A C 1
ATOM 1459 O O . GLY A 1 190 ? -13.835 16.186 -1.081 1.00 89.44 190 GLY A O 1
ATOM 1460 N N . THR A 1 191 ? -15.729 17.330 -0.812 1.00 91.56 191 THR A N 1
ATOM 1461 C CA . THR A 1 191 ? -15.646 17.333 0.650 1.00 91.56 191 THR A CA 1
ATOM 1462 C C . THR A 1 191 ? -16.363 16.127 1.242 1.00 91.56 191 THR A C 1
ATOM 1464 O O . THR A 1 191 ? -17.567 15.955 1.042 1.00 91.56 191 THR A O 1
ATOM 1467 N N . ILE A 1 192 ? -15.649 15.337 2.042 1.00 91.88 192 ILE A N 1
ATOM 1468 C CA . ILE A 1 192 ? -16.239 14.315 2.911 1.00 91.88 192 ILE A CA 1
ATOM 1469 C C . ILE A 1 192 ? -16.136 14.725 4.377 1.00 91.88 192 ILE A C 1
ATOM 1471 O O . ILE A 1 192 ? -15.309 15.548 4.772 1.00 91.88 192 ILE A O 1
ATOM 1475 N N . THR A 1 193 ? -17.018 14.170 5.201 1.00 92.06 193 THR A N 1
ATOM 1476 C CA . THR A 1 193 ? -17.007 14.374 6.650 1.00 92.06 193 THR A CA 1
ATOM 1477 C C . THR A 1 193 ? -17.139 13.024 7.332 1.00 92.06 193 THR A C 1
ATOM 1479 O O . THR A 1 193 ? -18.182 12.381 7.249 1.00 92.06 193 THR A O 1
ATOM 1482 N N . GLU A 1 194 ? -16.075 12.605 8.004 1.00 91.62 194 GLU A N 1
ATOM 1483 C CA . GLU A 1 194 ? -16.043 11.410 8.841 1.00 91.62 194 GLU A CA 1
ATOM 1484 C C . GLU A 1 194 ? -16.365 11.799 10.286 1.00 91.62 194 GLU A C 1
ATOM 1486 O O . GLU A 1 194 ? -15.934 12.846 10.771 1.00 91.62 194 GLU A O 1
ATOM 1491 N N . THR A 1 195 ? -17.116 10.955 10.990 1.00 90.81 195 THR A N 1
ATOM 1492 C CA . THR A 1 195 ? -17.404 11.132 12.419 1.00 90.81 195 THR A CA 1
ATOM 1493 C C . THR A 1 195 ? -16.662 10.069 13.212 1.00 90.81 195 THR A C 1
ATOM 1495 O O . THR A 1 195 ? -16.855 8.881 12.965 1.00 90.81 195 THR A O 1
ATOM 1498 N N . VAL A 1 196 ? -15.850 10.490 14.182 1.00 89.38 196 VAL A N 1
ATOM 1499 C CA . VAL A 1 196 ? -15.099 9.581 15.057 1.00 89.38 196 VAL A CA 1
ATOM 1500 C C . VAL A 1 196 ? -15.536 9.795 16.495 1.00 89.38 196 VAL A C 1
ATOM 1502 O O . VAL A 1 196 ? -15.345 10.872 17.061 1.00 89.38 196 VAL A O 1
ATOM 1505 N N . HIS A 1 197 ? -16.127 8.767 17.096 1.00 87.38 197 HIS A N 1
ATOM 1506 C CA . HIS A 1 197 ? -16.512 8.798 18.502 1.00 87.38 197 HIS A CA 1
ATOM 1507 C C . HIS A 1 197 ? -15.281 8.611 19.385 1.00 87.38 197 HIS A C 1
ATOM 1509 O O . HIS A 1 197 ? -14.511 7.669 19.204 1.00 87.38 197 HIS A O 1
ATOM 1515 N N . LEU A 1 198 ? -15.098 9.524 20.333 1.00 86.06 198 LEU A N 1
ATOM 1516 C CA . LEU A 1 198 ? -13.979 9.491 21.260 1.00 86.06 198 LEU A CA 1
ATOM 1517 C C . LEU A 1 198 ? -14.295 8.538 22.412 1.00 86.06 198 LEU A C 1
ATOM 1519 O O . LEU A 1 198 ? -15.423 8.485 22.910 1.00 86.06 198 LEU A O 1
ATOM 1523 N N . ILE A 1 199 ? -13.279 7.799 22.848 1.00 77.12 199 ILE A N 1
ATOM 1524 C CA . ILE A 1 199 ? -13.379 6.952 24.034 1.00 77.12 199 ILE A CA 1
ATOM 1525 C C . ILE A 1 199 ? -13.258 7.865 25.253 1.00 77.12 199 ILE A C 1
ATOM 1527 O O . ILE A 1 199 ? -12.169 8.318 25.595 1.00 77.12 199 ILE A O 1
ATOM 1531 N N . SER A 1 200 ? -14.395 8.156 25.874 1.00 66.12 200 SER A N 1
ATOM 1532 C CA . SER A 1 200 ? -14.456 8.722 27.215 1.00 66.12 200 SER A CA 1
ATOM 1533 C C . SER A 1 200 ? -14.461 7.553 28.189 1.00 66.12 200 SER A C 1
ATOM 1535 O O . SER A 1 200 ? -15.485 6.887 28.328 1.00 66.12 200 SER A O 1
ATOM 1537 N N . ASP A 1 201 ? -13.344 7.315 28.874 1.00 58.94 201 ASP A N 1
ATOM 1538 C CA . ASP A 1 201 ? -13.456 6.733 30.211 1.00 58.94 201 ASP A CA 1
ATOM 1539 C C . ASP A 1 201 ? -14.202 7.760 31.085 1.00 58.94 201 ASP A C 1
ATOM 1541 O O . ASP A 1 201 ? -14.202 8.949 30.760 1.00 58.94 201 ASP A O 1
ATOM 1545 N N . ASP A 1 202 ? -14.893 7.330 32.142 1.00 57.31 202 ASP A N 1
ATOM 1546 C CA . ASP A 1 202 ? -15.775 8.153 33.003 1.00 57.31 202 ASP A CA 1
ATOM 1547 C C . ASP A 1 202 ? -15.083 9.355 33.709 1.00 57.31 202 ASP A C 1
ATOM 1549 O O . ASP A 1 202 ? -15.643 9.966 34.624 1.00 57.31 202 ASP A O 1
ATOM 1553 N N . ASP A 1 203 ? -13.860 9.706 33.311 1.00 55.25 203 ASP A N 1
ATOM 1554 C CA . ASP A 1 203 ? -13.071 10.803 33.842 1.00 55.25 203 ASP A CA 1
ATOM 1555 C C . ASP A 1 203 ? -13.389 12.136 33.145 1.00 55.25 203 ASP A C 1
ATOM 1557 O O . ASP A 1 203 ? -13.520 12.253 31.928 1.00 55.25 203 ASP A O 1
ATOM 1561 N N . VAL A 1 204 ? -13.499 13.184 33.958 1.00 54.50 204 VAL A N 1
ATOM 1562 C CA . VAL A 1 204 ? -14.052 14.512 33.618 1.00 54.50 204 VAL A CA 1
ATOM 1563 C C . VAL A 1 204 ? -13.183 15.306 32.618 1.00 54.50 204 VAL A C 1
ATOM 1565 O O . VAL A 1 204 ? -13.544 16.410 32.207 1.00 54.50 204 VAL A O 1
ATOM 1568 N N . LEU A 1 205 ? -12.045 14.755 32.193 1.00 61.00 205 LEU A N 1
ATOM 1569 C CA . LEU A 1 205 ? -11.139 15.354 31.219 1.00 61.00 205 LEU A CA 1
ATOM 1570 C C . LEU A 1 205 ? -11.006 14.427 30.012 1.00 61.00 205 LEU A C 1
ATOM 1572 O O . LEU A 1 205 ? -10.575 13.285 30.150 1.00 61.00 205 LEU A O 1
ATOM 1576 N N . LEU A 1 206 ? -11.341 14.940 28.823 1.00 63.31 206 LEU A N 1
ATOM 1577 C CA . LEU A 1 206 ? -11.056 14.227 27.580 1.00 63.31 206 LEU A CA 1
ATOM 1578 C C . LEU A 1 206 ? -9.540 14.010 27.485 1.00 63.31 206 LEU A C 1
ATOM 1580 O O . LEU A 1 206 ? -8.795 14.985 27.646 1.00 63.31 206 LEU A O 1
ATOM 1584 N N . PRO A 1 207 ? -9.073 12.775 27.238 1.00 74.06 207 PRO A N 1
ATOM 1585 C CA . PRO A 1 207 ? -7.654 12.536 27.038 1.00 74.06 207 PRO A CA 1
ATOM 1586 C C . PRO A 1 207 ? -7.172 13.298 25.798 1.00 74.06 207 PRO A C 1
ATOM 1588 O O . PRO A 1 207 ? -7.946 13.615 24.892 1.00 74.06 207 PRO A O 1
ATOM 1591 N N . GLU A 1 208 ? -5.883 13.627 25.766 1.00 83.69 208 GLU A N 1
ATOM 1592 C CA . GLU A 1 208 ? -5.277 14.210 24.572 1.00 83.69 208 GLU A CA 1
ATOM 1593 C C . GLU A 1 208 ? -5.287 13.180 23.436 1.00 83.69 208 GLU A C 1
ATOM 1595 O O . GLU A 1 208 ? -5.009 11.994 23.648 1.00 83.69 208 GLU A O 1
ATOM 1600 N N . TYR A 1 209 ? -5.604 13.647 22.228 1.00 88.31 209 TYR A N 1
ATOM 1601 C CA . TYR A 1 209 ? -5.574 12.835 21.019 1.00 88.31 209 TYR A CA 1
ATOM 1602 C C . TYR A 1 209 ? -4.617 13.440 19.998 1.00 88.31 209 TYR A C 1
ATOM 1604 O O . TYR A 1 209 ? -4.578 14.656 19.802 1.00 88.31 209 TYR A O 1
ATOM 1612 N N . GLU A 1 210 ? -3.887 12.573 19.309 1.00 90.31 210 GLU A N 1
ATOM 1613 C CA . GLU A 1 210 ? -3.024 12.933 18.193 1.00 90.31 210 GLU A CA 1
ATOM 1614 C C . GLU A 1 210 ? -3.719 12.540 16.890 1.00 90.31 210 GLU A C 1
ATOM 1616 O O . GLU A 1 210 ? -3.968 11.360 16.633 1.00 90.31 210 GLU A O 1
ATOM 1621 N N . PHE A 1 211 ? -4.037 13.536 16.064 1.00 92.31 211 PHE A N 1
ATOM 1622 C CA . PHE A 1 211 ? -4.486 13.307 14.698 1.00 92.31 211 PHE A CA 1
ATOM 1623 C C . PHE A 1 211 ? -3.290 13.413 13.756 1.00 92.31 211 PHE A C 1
ATOM 1625 O O . PHE A 1 211 ? -2.609 14.439 13.714 1.00 92.31 211 PHE A O 1
ATOM 1632 N N . THR A 1 212 ? -3.054 12.368 12.974 1.00 86.75 212 THR A N 1
ATOM 1633 C CA . THR A 1 212 ? -1.997 12.346 11.968 1.00 86.75 212 THR A CA 1
ATOM 1634 C C . THR A 1 212 ? -2.614 12.148 10.597 1.00 86.75 212 THR A C 1
ATOM 1636 O O . THR A 1 212 ? -3.273 11.138 10.349 1.00 86.75 212 THR A O 1
ATOM 1639 N N . MET A 1 213 ? -2.355 13.096 9.697 1.00 88.19 213 MET A N 1
ATOM 1640 C CA . MET A 1 213 ? -2.614 12.916 8.276 1.00 88.19 213 MET A CA 1
ATOM 1641 C C . MET A 1 213 ? -1.395 12.275 7.625 1.00 88.19 213 MET A C 1
ATOM 1643 O O . MET A 1 213 ? -0.274 12.766 7.767 1.00 88.19 213 MET A O 1
ATOM 1647 N N . TYR A 1 214 ? -1.619 11.195 6.895 1.00 79.50 214 TYR A N 1
ATOM 1648 C CA . TYR A 1 214 ? -0.611 10.528 6.096 1.00 79.50 214 TYR A CA 1
ATOM 1649 C C . TYR A 1 214 ? -0.935 10.790 4.632 1.00 79.50 214 TYR A C 1
ATOM 1651 O O . TYR A 1 214 ?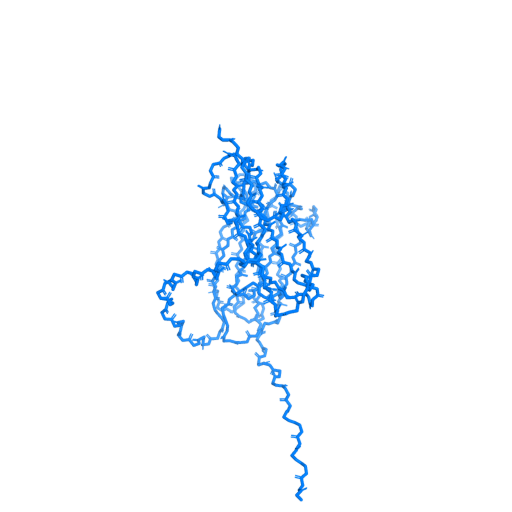 -1.927 10.305 4.094 1.00 79.50 214 TYR A O 1
ATOM 1659 N N . ASN A 1 215 ? -0.079 11.574 3.992 1.00 77.12 215 ASN A N 1
ATOM 1660 C CA . ASN A 1 215 ? -0.100 11.737 2.551 1.00 77.12 215 ASN A CA 1
ATOM 1661 C C . ASN A 1 215 ? 0.930 10.773 1.968 1.00 77.12 215 ASN A C 1
ATOM 1663 O O . ASN A 1 215 ? 2.123 11.093 1.908 1.00 77.12 215 ASN A O 1
ATOM 1667 N N . ALA A 1 216 ? 0.489 9.566 1.620 1.00 64.19 216 ALA A N 1
ATOM 1668 C CA . ALA A 1 216 ? 1.371 8.630 0.948 1.00 64.19 216 ALA A CA 1
ATOM 1669 C C . ALA A 1 216 ? 1.811 9.254 -0.387 1.00 64.19 216 ALA A C 1
ATOM 1671 O O . ALA A 1 216 ? 0.987 9.684 -1.186 1.00 64.19 216 ALA A O 1
ATOM 1672 N N . ASN A 1 217 ? 3.123 9.336 -0.611 1.00 55.19 217 ASN A N 1
ATOM 1673 C CA . ASN A 1 217 ? 3.729 9.806 -1.863 1.00 55.19 217 ASN A CA 1
ATOM 1674 C C . ASN A 1 217 ? 3.504 11.290 -2.222 1.00 55.19 217 ASN A C 1
ATOM 1676 O O . ASN A 1 217 ? 3.839 11.697 -3.329 1.00 55.19 217 ASN A O 1
ATOM 1680 N N . GLY A 1 218 ? 2.995 12.124 -1.305 1.00 59.50 218 GLY A N 1
ATOM 1681 C CA . GLY A 1 218 ? 2.788 13.555 -1.579 1.00 59.50 218 GLY A CA 1
ATOM 1682 C C . GLY A 1 218 ? 1.672 13.845 -2.592 1.00 59.50 218 GLY A C 1
ATOM 1683 O O . GLY A 1 218 ? 1.564 14.981 -3.048 1.00 59.50 218 GLY A O 1
ATOM 1684 N N . GLY A 1 219 ? 0.875 12.830 -2.947 1.00 61.78 219 GLY A N 1
ATOM 1685 C CA . GLY A 1 219 ? -0.146 12.898 -3.990 1.00 61.78 219 GLY A CA 1
ATOM 1686 C C . GLY A 1 219 ? -1.393 13.673 -3.582 1.00 61.78 219 GLY A C 1
ATOM 1687 O O . GLY A 1 219 ? -2.022 14.270 -4.443 1.00 61.78 219 GLY A O 1
ATOM 1688 N N . TRP A 1 220 ? -1.713 13.716 -2.285 1.00 72.88 220 TRP A N 1
ATOM 1689 C CA . TRP A 1 220 ? -2.850 14.486 -1.790 1.00 72.88 220 TRP A CA 1
ATOM 1690 C C . TRP A 1 220 ? -2.492 15.972 -1.607 1.00 72.88 220 TRP A C 1
ATOM 1692 O O . TRP A 1 220 ? -1.596 16.325 -0.837 1.00 72.88 220 TRP A O 1
ATOM 1702 N N . VAL A 1 221 ? -3.210 16.856 -2.293 1.00 78.00 221 VAL A N 1
ATOM 1703 C CA . VAL A 1 221 ? -3.064 18.323 -2.281 1.00 78.00 221 VAL A CA 1
ATOM 1704 C C . VAL A 1 221 ? -4.304 19.005 -1.680 1.00 78.00 221 VAL A C 1
ATOM 1706 O O . VAL A 1 221 ? -4.473 20.220 -1.785 1.00 78.00 221 VAL A O 1
ATOM 1709 N N . GLY A 1 222 ? -5.192 18.233 -1.055 1.00 82.50 222 GLY A N 1
ATOM 1710 C CA . GLY A 1 222 ? -6.392 18.761 -0.416 1.00 82.50 222 GLY A CA 1
ATOM 1711 C C . GLY A 1 222 ? -6.128 19.500 0.900 1.00 82.50 222 GLY A C 1
ATOM 1712 O O . GLY A 1 222 ? -4.995 19.660 1.363 1.00 82.50 222 GLY A O 1
ATOM 1713 N N . ALA A 1 223 ? -7.213 19.940 1.532 1.00 89.44 223 ALA A N 1
ATOM 1714 C CA . ALA A 1 223 ? -7.214 20.471 2.888 1.00 89.44 223 ALA A CA 1
ATOM 1715 C C . ALA A 1 223 ? -7.947 19.530 3.852 1.00 89.44 223 ALA A C 1
ATOM 1717 O O . ALA A 1 223 ? -8.843 18.775 3.475 1.00 89.44 223 ALA A O 1
ATOM 1718 N N . TYR A 1 224 ? -7.572 19.586 5.129 1.00 93.38 224 TYR A N 1
ATOM 1719 C CA . TYR A 1 224 ? -8.293 18.885 6.182 1.00 93.38 224 TYR A CA 1
ATOM 1720 C C . TYR A 1 224 ? -8.574 19.811 7.351 1.00 93.38 224 TYR A C 1
ATOM 1722 O O . TYR A 1 224 ? -7.859 20.783 7.601 1.00 93.38 224 TYR A O 1
ATOM 1730 N N . SER A 1 225 ? -9.640 19.513 8.078 1.00 94.06 225 SER A N 1
ATOM 1731 C CA . SER A 1 225 ? -9.979 20.194 9.318 1.00 94.06 225 SER A CA 1
ATOM 1732 C C . SER A 1 225 ? -10.586 19.203 10.295 1.00 94.06 225 SER A C 1
ATOM 1734 O O . SER A 1 225 ? -11.398 18.359 9.922 1.00 94.06 225 SER A O 1
ATOM 1736 N N . VAL A 1 226 ? -10.179 19.304 11.556 1.00 92.75 226 VAL A N 1
ATOM 1737 C CA . VAL A 1 226 ? -10.674 18.454 12.639 1.00 92.75 226 VAL A CA 1
ATOM 1738 C C . VAL A 1 226 ? -11.422 19.335 13.626 1.00 92.75 226 VAL A C 1
ATOM 1740 O O . VAL A 1 226 ? -10.884 20.332 14.108 1.00 92.75 226 VAL A O 1
ATOM 1743 N N . TYR A 1 227 ? -12.664 18.971 13.923 1.00 91.75 227 TYR A N 1
ATOM 1744 C CA . TYR A 1 227 ? -13.546 19.729 14.803 1.00 91.75 227 TYR A CA 1
ATOM 1745 C C . TYR A 1 227 ? -14.025 18.859 15.949 1.00 91.75 227 TYR A C 1
ATOM 1747 O O . TYR A 1 227 ? -14.305 17.679 15.758 1.00 91.75 227 TYR A O 1
ATOM 1755 N N . MET A 1 228 ? -14.198 19.457 17.124 1.00 88.50 228 MET A N 1
ATOM 1756 C CA . MET A 1 228 ? -14.936 18.818 18.208 1.00 88.50 228 MET A CA 1
ATOM 1757 C C . MET A 1 228 ? -16.442 18.951 17.942 1.00 88.50 228 MET A C 1
ATOM 1759 O O . MET A 1 228 ? -16.947 20.063 17.788 1.00 88.50 228 MET A O 1
ATOM 1763 N N . GLY A 1 229 ? -17.161 17.830 17.913 1.00 88.44 229 GLY A N 1
ATOM 1764 C CA . GLY A 1 229 ? -18.599 17.770 17.657 1.00 88.44 229 GLY A CA 1
ATOM 1765 C C . GLY A 1 229 ? -18.983 17.876 16.179 1.00 88.44 229 GLY A C 1
ATOM 1766 O O . GLY A 1 229 ? -18.172 17.643 15.282 1.00 88.44 229 GLY A O 1
ATOM 1767 N N . ALA A 1 230 ? -20.261 18.179 15.929 1.00 85.00 230 ALA A N 1
ATOM 1768 C CA . ALA A 1 230 ? -20.835 18.251 14.586 1.00 85.00 230 ALA A CA 1
ATOM 1769 C C . ALA A 1 230 ? -20.371 19.499 13.829 1.00 85.00 230 ALA A C 1
ATOM 1771 O O . ALA A 1 230 ? -20.278 20.587 14.400 1.00 85.00 230 ALA A O 1
ATOM 1772 N N . VAL A 1 231 ? -20.182 19.355 12.518 1.00 85.94 231 VAL A N 1
ATOM 1773 C CA . VAL A 1 231 ? -19.866 20.465 11.615 1.00 85.94 231 VAL A CA 1
ATOM 1774 C C . VAL A 1 231 ? -20.987 20.604 10.600 1.00 85.94 231 VAL A C 1
ATOM 1776 O O . VAL A 1 231 ? -21.344 19.647 9.920 1.00 85.94 231 VAL A O 1
ATOM 1779 N N . ASN A 1 232 ? -21.527 21.815 10.476 1.00 72.38 232 ASN A N 1
ATOM 1780 C CA . ASN A 1 232 ? -22.404 22.164 9.365 1.00 72.38 232 ASN A CA 1
ATOM 1781 C C . ASN A 1 232 ? -21.533 22.601 8.187 1.00 72.38 232 ASN A C 1
ATOM 1783 O O . ASN A 1 232 ? -21.311 23.793 7.977 1.00 72.38 232 ASN A O 1
ATOM 1787 N N . THR A 1 233 ? -21.025 21.635 7.430 1.00 61.12 233 THR A N 1
ATOM 1788 C CA . THR A 1 233 ? -20.496 21.900 6.094 1.00 61.12 233 THR A CA 1
ATOM 1789 C C . THR A 1 233 ? -21.707 22.150 5.193 1.00 61.12 233 THR A C 1
ATOM 1791 O O . THR A 1 233 ? -22.392 21.228 4.757 1.00 61.12 233 THR A O 1
ATOM 1794 N N . GLY A 1 234 ? -22.090 23.421 5.034 1.00 50.78 234 GLY A N 1
ATOM 1795 C CA . GLY A 1 234 ? -23.183 23.795 4.135 1.00 50.78 234 GLY A CA 1
ATOM 1796 C C . GLY A 1 234 ? -22.933 23.200 2.748 1.00 50.78 234 GLY A C 1
ATOM 1797 O O . GLY A 1 234 ? -21.845 23.376 2.208 1.00 50.78 234 GLY A O 1
ATOM 1798 N N . ARG A 1 235 ? -23.913 22.458 2.222 1.00 39.31 235 ARG A N 1
ATOM 1799 C CA . ARG A 1 235 ? -23.924 22.018 0.821 1.00 39.31 235 ARG A CA 1
ATOM 1800 C C . ARG A 1 235 ? -24.096 23.200 -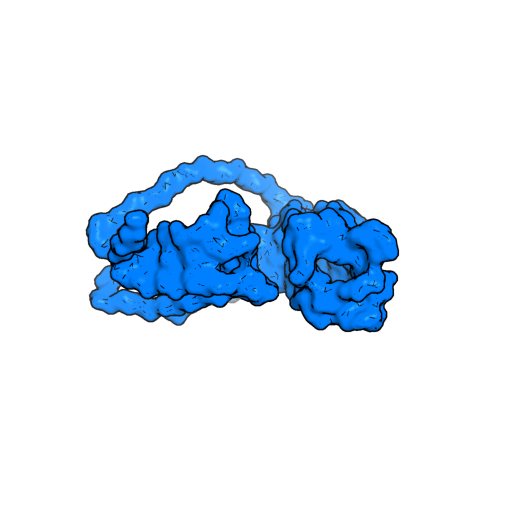0.121 1.00 39.31 235 ARG A C 1
ATOM 1802 O O . ARG A 1 235 ? -24.884 24.107 0.235 1.00 39.31 235 ARG A O 1
#

Secondary structure (DSSP, 8-state):
-PPPPP-------EEEEEEEEE--SS-GGGEEEEEEETTSS-EEEEE-GGGS-GGGTTPEEEEEEEEESSEEEEEEEEESSTTTT--GGG---EEEEEESSSTTSEEEEEEES--SSSEEEEEEEESSPPPPPPPPP-PPPPPPPTT--EEEEEEEE-S-GGGEEEEEEETTS-EEEEE-TTTTTTS-SEEEEEEEE----SSSSPPPEEEEEEEGGG-----EEEEES------

pLDDT: mean 80.94, std 14.81, range [39.31, 98.31]

Organism: NCBI:txid265543